Protein AF-I1BHI8-F1 (afdb_monomer_lite)

Foldseek 3Di:
DLVVLVVCLAPQVSNVVVLVVLLVVLQVVLLVVLVCLQPPNDPPGGHLVVCLVPLLSSLLVSLVSLLVSLVVLLVVLCVSNVDQQDWGQHPVRDIDGSVVSSQVSSLSSSLSNLVVSLVSLVVSLVVLDALLSLLSSLVSLVVSLVVVCVRHPPPRNNNVSSVVSSVSSVVSNVVNVVVLVVVVVPPPDDQDPVNDDDVSNVVVVVSVVSSVPDD

Sequence (215 aa):
MTKALRALMRRPVLFQTILDDLASARHDAVAHAFLNALTRGGGTSRPIELQAPDPLRYVGDMLAWIHQACAGEKEMLETLFRKNDDKYQDISGVTIQVSDTVADLLDYAMEGTCRPLKSRMEQVLVLQPGALTSYKIANLIQFYTVTLSKLMRKDAALERVLYELTELAYKYFFDTLNAQAEELKEFTEMPDHKLAITPKIRDMSAQLVSLVNIP

Radius of gyration: 23.63 Å; chains: 1; bounding box: 52×27×76 Å

Organism: Rhizopus delemar (strain RA 99-880 / ATCC MYA-4621 / FGSC 9543 / NRRL 43880) (NCBI:txid246409)

pLDDT: mean 87.85, std 9.22, range [51.81, 97.31]

Structure (mmCIF, N/CA/C/O backbone):
data_AF-I1BHI8-F1
#
_entry.id   AF-I1BHI8-F1
#
loop_
_atom_site.group_PDB
_atom_site.id
_atom_site.type_symbol
_atom_site.label_atom_id
_atom_site.label_alt_id
_atom_site.label_comp_id
_atom_site.label_asym_id
_atom_site.label_entity_id
_atom_site.label_seq_id
_atom_site.pdbx_PDB_ins_code
_atom_site.Cartn_x
_atom_site.Cartn_y
_atom_site.Cartn_z
_atom_site.occupancy
_atom_site.B_iso_or_equiv
_atom_site.auth_seq_id
_atom_site.auth_comp_id
_atom_site.auth_asym_id
_atom_site.auth_atom_id
_atom_site.pdbx_PDB_model_num
ATOM 1 N N . MET A 1 1 ? 20.156 6.489 -21.336 1.00 64.25 1 MET A N 1
ATOM 2 C CA . MET A 1 1 ? 19.307 5.277 -21.297 1.00 64.25 1 MET A CA 1
ATOM 3 C C . MET A 1 1 ? 18.167 5.283 -22.315 1.00 64.25 1 MET A C 1
ATOM 5 O O . MET A 1 1 ? 18.135 4.381 -23.135 1.00 64.25 1 MET A O 1
ATOM 9 N N . THR A 1 2 ? 17.299 6.299 -22.369 1.00 74.50 2 THR A N 1
ATOM 10 C CA . THR A 1 2 ? 16.116 6.343 -23.272 1.00 74.50 2 THR A CA 1
ATOM 11 C C . THR A 1 2 ? 16.384 6.029 -24.759 1.00 74.50 2 THR A C 1
ATOM 13 O O . THR A 1 2 ? 15.599 5.338 -25.401 1.00 74.50 2 THR A O 1
ATOM 16 N N . LYS A 1 3 ? 17.507 6.494 -25.333 1.00 76.44 3 LYS A N 1
ATOM 17 C CA . LYS A 1 3 ? 17.901 6.171 -26.724 1.00 76.44 3 LYS A CA 1
ATOM 18 C C . LYS A 1 3 ? 18.267 4.692 -26.923 1.00 76.44 3 LYS A C 1
ATOM 20 O O . LYS A 1 3 ? 17.991 4.145 -27.984 1.00 76.44 3 LYS A O 1
ATOM 25 N N . ALA A 1 4 ? 18.882 4.069 -25.917 1.00 78.88 4 ALA A N 1
ATOM 26 C CA . ALA A 1 4 ? 19.269 2.661 -25.958 1.00 78.88 4 ALA A CA 1
ATOM 27 C C . ALA A 1 4 ? 18.035 1.756 -25.855 1.00 78.88 4 ALA A C 1
ATOM 29 O O . ALA A 1 4 ? 17.888 0.847 -26.664 1.00 78.88 4 ALA A O 1
ATOM 30 N N . LEU A 1 5 ? 17.101 2.079 -24.952 1.00 78.50 5 LEU A N 1
ATOM 31 C CA . LEU A 1 5 ? 15.837 1.353 -24.788 1.00 78.50 5 LEU A CA 1
ATOM 32 C C . LEU A 1 5 ? 15.035 1.303 -26.100 1.00 78.50 5 LEU A C 1
ATOM 34 O O . LEU A 1 5 ? 14.604 0.244 -26.540 1.00 78.50 5 LEU A O 1
ATOM 38 N N . ARG A 1 6 ? 14.949 2.435 -26.807 1.00 76.88 6 ARG A N 1
ATOM 39 C CA . ARG A 1 6 ? 14.293 2.509 -28.122 1.00 76.88 6 ARG A CA 1
ATOM 40 C C . ARG A 1 6 ? 14.977 1.684 -29.211 1.00 76.88 6 ARG A C 1
ATOM 42 O O . ARG A 1 6 ? 14.309 1.169 -30.102 1.00 76.88 6 ARG A O 1
ATOM 49 N N . ALA A 1 7 ? 16.304 1.582 -29.178 1.00 79.69 7 ALA A N 1
ATOM 50 C CA . ALA A 1 7 ? 17.029 0.721 -30.108 1.00 79.69 7 ALA A CA 1
ATOM 51 C C . ALA A 1 7 ? 16.765 -0.764 -29.808 1.00 79.69 7 ALA A C 1
ATOM 53 O O . ALA A 1 7 ? 16.669 -1.567 -30.736 1.00 79.69 7 ALA A O 1
ATOM 54 N N . LEU A 1 8 ? 16.599 -1.106 -28.527 1.00 82.31 8 LEU A N 1
ATOM 55 C CA . LEU A 1 8 ? 16.301 -2.457 -28.059 1.00 82.31 8 LEU A CA 1
ATOM 56 C C . LEU A 1 8 ? 14.872 -2.891 -28.385 1.00 82.31 8 LEU A C 1
ATOM 58 O O . LEU A 1 8 ? 14.702 -4.039 -28.763 1.00 82.31 8 LEU A O 1
ATOM 62 N N . MET A 1 9 ? 13.883 -1.987 -28.394 1.00 81.12 9 MET A N 1
ATOM 63 C CA . MET A 1 9 ? 12.501 -2.292 -28.827 1.00 81.12 9 MET A CA 1
ATOM 64 C C . MET A 1 9 ? 12.411 -2.902 -30.240 1.00 81.12 9 MET A C 1
ATOM 66 O O . MET A 1 9 ? 11.420 -3.536 -30.581 1.00 81.12 9 MET A O 1
ATOM 70 N N . ARG A 1 10 ? 13.443 -2.733 -31.080 1.00 80.88 10 ARG A N 1
ATOM 71 C CA . ARG A 1 10 ? 13.539 -3.351 -32.418 1.00 80.88 10 ARG A CA 1
ATOM 72 C C . ARG A 1 10 ? 14.089 -4.783 -32.397 1.00 80.88 10 ARG A C 1
ATOM 74 O O . ARG A 1 10 ? 14.243 -5.393 -33.451 1.00 80.88 10 ARG A O 1
ATOM 81 N N . ARG A 1 11 ? 14.457 -5.293 -31.222 1.00 86.69 11 ARG A N 1
ATOM 82 C CA . ARG A 1 11 ? 15.041 -6.617 -30.978 1.00 86.69 11 ARG A CA 1
ATOM 83 C C . ARG A 1 11 ? 14.276 -7.287 -29.826 1.00 86.69 11 ARG A C 1
ATOM 85 O O . ARG A 1 11 ? 14.746 -7.227 -28.690 1.00 86.69 11 ARG A O 1
ATOM 92 N N . PRO A 1 12 ? 13.131 -7.935 -30.112 1.00 85.19 12 PRO A N 1
ATOM 93 C CA . PRO A 1 12 ? 12.178 -8.389 -29.096 1.00 85.19 12 PRO A CA 1
ATOM 94 C C . PRO A 1 12 ? 12.790 -9.239 -27.978 1.00 85.19 12 PRO A C 1
ATOM 96 O O . PRO A 1 12 ? 12.518 -8.998 -26.809 1.00 85.19 12 PRO A O 1
ATOM 99 N N . VAL A 1 13 ? 13.689 -10.169 -28.322 1.00 88.00 13 VAL A N 1
ATOM 100 C CA . VAL A 1 13 ? 14.349 -11.057 -27.346 1.00 88.00 13 VAL A CA 1
ATOM 101 C C . VAL A 1 13 ? 15.176 -10.269 -26.327 1.00 88.00 13 VAL A C 1
ATOM 103 O O . VAL A 1 13 ? 14.999 -10.435 -25.128 1.00 88.00 13 VAL A O 1
ATOM 106 N N . LEU A 1 14 ? 16.057 -9.379 -26.797 1.00 87.75 14 LEU A N 1
ATOM 107 C CA . LEU A 1 14 ? 16.911 -8.578 -25.911 1.00 87.75 14 LEU A CA 1
ATOM 108 C C . LEU A 1 14 ? 16.096 -7.582 -25.091 1.00 87.75 14 LEU A C 1
ATOM 110 O O . LEU A 1 14 ? 16.455 -7.271 -23.960 1.00 87.75 14 LEU A O 1
ATOM 114 N N . PHE A 1 15 ? 15.026 -7.054 -25.682 1.00 87.88 15 PHE A N 1
ATOM 115 C CA . PHE A 1 15 ? 14.148 -6.128 -24.993 1.00 87.88 15 PHE A CA 1
ATOM 116 C C . PHE A 1 15 ? 13.420 -6.807 -23.838 1.00 87.88 15 PHE A C 1
ATOM 118 O O . PHE A 1 15 ? 13.448 -6.268 -22.738 1.00 87.88 15 PHE A O 1
ATOM 125 N N . GLN A 1 16 ? 12.865 -8.003 -24.058 1.00 88.00 16 GLN A N 1
ATOM 126 C CA . GLN A 1 16 ? 12.176 -8.754 -23.011 1.00 88.00 16 GLN A CA 1
ATOM 127 C C . GLN A 1 16 ? 13.105 -9.079 -21.838 1.00 88.00 16 GLN A C 1
ATOM 129 O O . GLN A 1 16 ? 12.759 -8.780 -20.705 1.00 88.00 16 GLN A O 1
ATOM 134 N N . THR A 1 17 ? 14.321 -9.571 -22.099 1.00 91.19 17 THR A N 1
ATOM 135 C CA . THR A 1 17 ? 15.293 -9.849 -21.026 1.00 91.19 17 THR A CA 1
ATOM 136 C C . THR A 1 17 ? 15.593 -8.609 -20.182 1.00 91.19 17 THR A C 1
ATOM 138 O O . THR A 1 17 ? 15.635 -8.682 -18.962 1.00 91.19 17 THR A O 1
ATOM 141 N N . ILE A 1 18 ? 15.756 -7.445 -20.818 1.00 91.06 18 ILE A N 1
ATOM 142 C CA . ILE A 1 18 ? 16.016 -6.191 -20.098 1.00 91.06 18 ILE A CA 1
ATOM 143 C C . ILE A 1 18 ? 14.787 -5.729 -19.309 1.00 91.06 18 ILE A C 1
ATOM 145 O O . ILE A 1 18 ? 14.950 -5.132 -18.247 1.00 91.06 18 ILE A O 1
ATOM 149 N N . LEU A 1 19 ? 13.575 -5.971 -19.816 1.00 91.69 19 LEU A N 1
ATOM 150 C CA . LEU A 1 19 ? 12.347 -5.694 -19.075 1.00 91.69 19 LEU A CA 1
ATOM 151 C C . LEU A 1 19 ? 12.246 -6.578 -17.834 1.00 91.69 19 LEU A C 1
ATOM 153 O O . LEU A 1 19 ? 11.952 -6.047 -16.770 1.00 91.69 19 LEU A O 1
ATOM 157 N N . ASP A 1 20 ? 12.543 -7.871 -17.952 1.00 93.12 20 ASP A N 1
ATOM 158 C CA . ASP A 1 20 ? 12.504 -8.815 -16.831 1.00 93.12 20 ASP A CA 1
ATOM 159 C C . ASP A 1 20 ? 13.554 -8.447 -15.763 1.00 93.12 20 ASP A C 1
ATOM 161 O O . ASP A 1 20 ? 13.239 -8.361 -14.574 1.00 93.12 20 ASP A O 1
ATOM 165 N N . ASP A 1 21 ? 14.784 -8.127 -16.185 1.00 94.12 21 ASP A N 1
ATOM 166 C CA . ASP A 1 21 ? 15.856 -7.669 -15.291 1.00 94.12 21 ASP A CA 1
ATOM 167 C C . ASP A 1 21 ? 15.486 -6.354 -14.589 1.00 94.12 21 ASP A C 1
ATOM 169 O O . ASP A 1 21 ? 15.709 -6.186 -13.386 1.00 94.12 21 ASP A O 1
ATOM 173 N N . LEU A 1 22 ? 14.901 -5.407 -15.332 1.00 93.75 22 LEU A N 1
ATOM 174 C CA . LEU A 1 22 ? 14.416 -4.148 -14.776 1.00 93.75 22 LEU A CA 1
ATOM 175 C C . LEU A 1 22 ? 13.294 -4.401 -13.766 1.00 93.75 22 LEU A C 1
ATOM 177 O O . LEU A 1 22 ? 13.339 -3.839 -12.674 1.00 93.75 22 LEU A O 1
ATOM 181 N N . ALA A 1 23 ? 12.321 -5.246 -14.109 1.00 94.50 23 ALA A N 1
ATOM 182 C CA . ALA A 1 23 ? 11.198 -5.601 -13.252 1.00 94.50 23 ALA A CA 1
ATOM 183 C C . ALA A 1 23 ? 11.695 -6.171 -11.918 1.00 94.50 23 ALA A C 1
ATOM 185 O O . ALA A 1 23 ? 11.324 -5.666 -10.859 1.00 94.50 23 ALA A O 1
ATOM 186 N N . SER A 1 24 ? 12.601 -7.154 -11.968 1.00 96.75 24 SER A N 1
ATOM 187 C CA . SER A 1 24 ? 13.194 -7.763 -10.773 1.00 96.75 24 SER A CA 1
ATOM 188 C C . SER A 1 24 ? 13.966 -6.742 -9.939 1.00 96.75 24 SER A C 1
ATOM 190 O O . SER A 1 24 ? 13.753 -6.638 -8.733 1.00 96.75 24 SER A O 1
ATOM 192 N N . ALA A 1 25 ? 14.819 -5.931 -10.572 1.00 96.88 25 ALA A N 1
ATOM 193 C CA . ALA A 1 25 ? 15.613 -4.935 -9.860 1.00 96.88 25 ALA A CA 1
ATOM 194 C C . ALA A 1 25 ? 14.742 -3.865 -9.180 1.00 96.88 25 ALA A C 1
ATOM 196 O O . ALA A 1 25 ? 15.074 -3.400 -8.087 1.00 96.88 25 ALA A O 1
ATOM 197 N N . ARG A 1 26 ? 13.638 -3.451 -9.816 1.00 96.44 26 ARG A N 1
ATOM 198 C CA . ARG A 1 26 ? 12.702 -2.477 -9.239 1.00 96.44 26 ARG A CA 1
ATOM 199 C C . ARG A 1 26 ? 11.870 -3.076 -8.116 1.00 96.44 26 ARG A C 1
ATOM 201 O O . ARG A 1 26 ? 11.784 -2.444 -7.067 1.00 96.44 26 ARG A O 1
ATOM 208 N N . HIS A 1 27 ? 11.350 -4.288 -8.294 1.00 97.25 27 HIS A N 1
ATOM 209 C CA . HIS A 1 27 ? 10.659 -5.033 -7.243 1.00 97.25 27 HIS A CA 1
ATOM 210 C C . HIS A 1 27 ? 11.496 -5.107 -5.961 1.00 97.25 27 HIS A C 1
ATOM 212 O O . HIS A 1 27 ? 11.057 -4.652 -4.902 1.00 97.25 27 HIS A O 1
ATOM 218 N N . ASP A 1 28 ? 12.740 -5.581 -6.071 1.00 97.12 28 ASP A N 1
ATOM 219 C CA . ASP A 1 28 ? 13.640 -5.709 -4.925 1.00 97.12 28 ASP A CA 1
ATOM 220 C C . ASP A 1 28 ? 13.961 -4.344 -4.306 1.00 97.12 28 ASP A C 1
ATOM 222 O O . ASP A 1 28 ? 13.922 -4.174 -3.084 1.00 97.12 28 ASP A O 1
ATOM 226 N N . ALA A 1 29 ? 14.246 -3.336 -5.137 1.00 97.00 29 ALA A N 1
ATOM 227 C CA . ALA A 1 29 ? 14.577 -1.997 -4.661 1.00 97.00 29 ALA A CA 1
ATOM 228 C C . ALA A 1 29 ? 13.422 -1.353 -3.879 1.00 97.00 29 ALA A C 1
ATOM 230 O O . ALA A 1 29 ? 13.654 -0.799 -2.801 1.00 97.00 29 ALA A O 1
ATOM 231 N N . VAL A 1 30 ? 12.191 -1.430 -4.392 1.00 97.06 30 VAL A N 1
ATOM 232 C CA . VAL A 1 30 ? 11.001 -0.854 -3.748 1.00 97.06 30 VAL A CA 1
ATOM 233 C C . VAL A 1 30 ? 10.656 -1.625 -2.471 1.00 97.06 30 VAL A C 1
ATOM 235 O O . VAL A 1 30 ? 10.429 -1.005 -1.428 1.00 97.06 30 VAL A O 1
ATOM 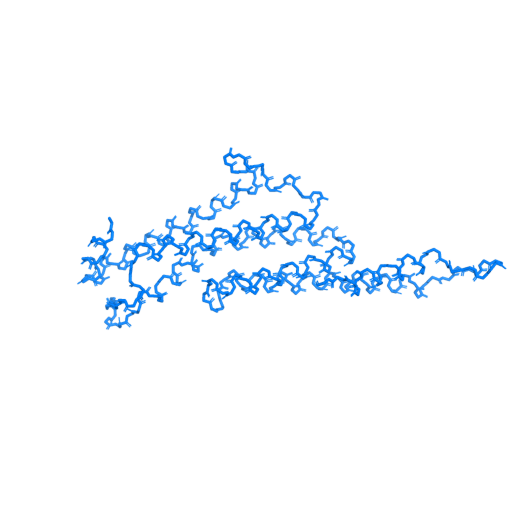238 N N . ALA A 1 31 ? 10.703 -2.961 -2.501 1.00 96.69 31 ALA A N 1
ATOM 239 C CA . ALA A 1 31 ? 10.463 -3.796 -1.325 1.00 96.69 31 ALA A CA 1
ATOM 240 C C . ALA A 1 31 ? 11.471 -3.505 -0.200 1.00 96.69 31 ALA A C 1
ATOM 242 O O . ALA A 1 31 ? 11.089 -3.279 0.953 1.00 96.69 31 ALA A O 1
ATOM 243 N N . HIS A 1 32 ? 12.764 -3.437 -0.527 1.00 96.12 32 HIS A N 1
ATOM 244 C CA . HIS A 1 32 ? 13.803 -3.092 0.441 1.00 96.12 32 HIS A CA 1
ATOM 245 C C . HIS A 1 32 ? 13.670 -1.660 0.957 1.00 96.12 32 HIS A C 1
ATOM 247 O O . HIS A 1 32 ? 13.866 -1.424 2.152 1.00 96.12 32 HIS A O 1
ATOM 253 N N . ALA A 1 33 ? 13.325 -0.702 0.095 1.00 96.00 33 ALA A N 1
ATOM 254 C CA . ALA A 1 33 ? 13.081 0.673 0.513 1.00 96.00 33 ALA A CA 1
ATOM 255 C C . ALA A 1 33 ? 11.927 0.754 1.521 1.00 96.00 33 ALA A C 1
ATOM 257 O O . ALA A 1 33 ? 12.057 1.451 2.529 1.00 96.00 33 ALA A O 1
ATOM 258 N N . PHE A 1 34 ? 10.853 -0.013 1.310 1.00 96.94 34 PHE A N 1
ATOM 259 C CA . PHE A 1 34 ? 9.727 -0.053 2.238 1.00 96.94 34 PHE A CA 1
ATOM 260 C C . PHE A 1 34 ? 10.115 -0.656 3.590 1.00 96.94 34 PHE A C 1
ATOM 262 O O . P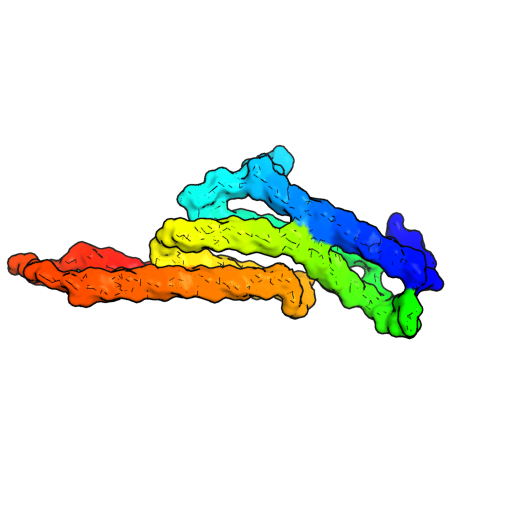HE A 1 34 ? 9.856 -0.063 4.635 1.00 96.94 34 PHE A O 1
ATOM 269 N N . LEU A 1 35 ? 10.814 -1.795 3.592 1.00 95.38 35 LEU A N 1
ATOM 270 C CA . LEU A 1 35 ? 11.299 -2.422 4.829 1.00 95.38 35 LEU A CA 1
ATOM 271 C C . LEU A 1 35 ? 12.251 -1.508 5.610 1.00 95.38 35 LEU A C 1
ATOM 273 O O . LEU A 1 35 ? 12.180 -1.435 6.840 1.00 95.38 35 LEU A O 1
ATOM 277 N N . ASN A 1 36 ? 13.124 -0.786 4.908 1.00 94.81 36 ASN A N 1
ATOM 278 C CA . ASN A 1 36 ? 13.990 0.210 5.528 1.00 94.81 36 ASN A CA 1
ATOM 279 C C . ASN A 1 36 ? 13.173 1.365 6.113 1.00 94.81 36 ASN A C 1
ATOM 281 O O . ASN A 1 36 ? 13.433 1.755 7.246 1.00 94.81 36 ASN A O 1
ATOM 285 N N . ALA A 1 37 ? 12.157 1.870 5.410 1.00 95.06 37 ALA A N 1
ATOM 286 C CA . ALA A 1 37 ? 11.282 2.916 5.935 1.00 95.06 37 ALA A CA 1
ATOM 287 C C . ALA A 1 37 ? 10.540 2.470 7.208 1.00 95.06 37 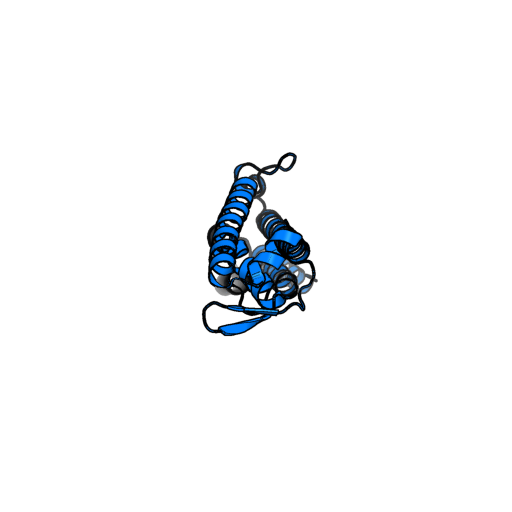ALA A C 1
ATOM 289 O O . ALA A 1 37 ? 10.463 3.234 8.172 1.00 95.06 37 ALA A O 1
ATOM 290 N N . LEU A 1 38 ? 10.073 1.218 7.251 1.00 93.31 38 LEU A N 1
ATOM 291 C CA . LEU A 1 38 ? 9.431 0.638 8.431 1.00 93.31 38 LEU A CA 1
ATOM 292 C C . LEU A 1 38 ? 10.386 0.570 9.631 1.00 93.31 38 LEU A C 1
ATOM 294 O O . LEU A 1 38 ? 10.053 1.070 10.703 1.00 93.31 38 LEU A O 1
ATOM 298 N N . THR A 1 39 ? 11.573 -0.008 9.441 1.00 92.06 39 THR A N 1
ATOM 299 C CA . THR A 1 39 ? 12.449 -0.444 10.549 1.00 92.06 39 THR A CA 1
ATOM 300 C C . THR A 1 39 ? 13.572 0.532 10.900 1.00 92.06 39 THR A C 1
ATOM 302 O O . THR A 1 39 ? 13.994 0.615 12.051 1.00 92.06 39 THR A O 1
ATOM 305 N N . ARG A 1 40 ? 14.082 1.280 9.919 1.00 88.19 40 ARG A N 1
ATOM 306 C CA . ARG A 1 40 ? 15.250 2.171 10.055 1.00 88.19 40 ARG A CA 1
ATOM 307 C C . ARG A 1 40 ? 14.916 3.635 9.793 1.00 88.19 40 ARG A C 1
ATOM 309 O O . ARG A 1 40 ? 15.597 4.511 10.319 1.00 88.19 40 ARG A O 1
ATOM 316 N N . GLY A 1 41 ? 13.859 3.892 9.031 1.00 82.31 41 GLY A N 1
ATOM 317 C CA . GLY A 1 41 ? 13.530 5.215 8.524 1.00 82.31 41 GLY A CA 1
ATOM 318 C C . GLY A 1 41 ? 14.286 5.568 7.239 1.00 82.31 41 GLY A C 1
ATOM 319 O O . GLY A 1 41 ? 15.067 4.778 6.704 1.00 82.31 41 GLY A O 1
ATOM 320 N N . GLY A 1 42 ? 14.013 6.765 6.722 1.00 68.69 42 GLY A N 1
ATOM 321 C CA . GLY A 1 42 ? 14.713 7.372 5.583 1.00 68.69 42 GLY A CA 1
ATOM 322 C C . GLY A 1 42 ? 15.700 8.439 6.059 1.00 68.69 42 GLY A C 1
ATOM 323 O O . GLY A 1 42 ? 15.663 8.813 7.222 1.00 68.69 42 GLY A O 1
ATOM 324 N N . GLY A 1 43 ? 16.556 8.967 5.176 1.00 69.75 43 GLY A N 1
ATOM 325 C CA . GLY A 1 43 ? 17.693 9.842 5.532 1.00 69.75 43 GLY A CA 1
ATOM 326 C C . GLY A 1 43 ? 17.478 10.829 6.696 1.00 69.75 43 GLY A C 1
ATOM 327 O O . GLY A 1 43 ? 18.341 10.927 7.563 1.00 69.75 43 GLY A O 1
ATOM 328 N N . THR A 1 44 ? 16.330 11.516 6.757 1.00 67.44 44 THR A N 1
ATOM 329 C CA . THR A 1 44 ? 15.935 12.399 7.877 1.00 67.44 44 THR A CA 1
ATOM 330 C C . THR A 1 44 ? 14.657 11.962 8.609 1.00 67.44 44 THR A C 1
ATOM 332 O O . THR A 1 44 ? 14.265 12.578 9.602 1.00 67.44 44 THR A O 1
ATOM 335 N N . SER A 1 45 ? 13.988 10.911 8.137 1.00 78.81 45 SER A N 1
ATOM 336 C CA . SER A 1 45 ? 12.695 10.436 8.633 1.00 78.81 45 SER A CA 1
ATOM 337 C C . SER A 1 45 ? 12.909 9.269 9.589 1.00 78.81 45 SER A C 1
ATOM 339 O O . SER A 1 45 ? 13.586 8.306 9.246 1.00 78.81 45 SER A O 1
ATOM 341 N N . ARG A 1 46 ? 12.316 9.325 10.782 1.00 87.31 46 ARG A N 1
ATOM 342 C CA . ARG A 1 46 ? 12.406 8.229 11.759 1.00 87.31 46 ARG A CA 1
ATOM 343 C C . ARG A 1 46 ? 11.701 6.960 11.240 1.00 87.31 46 ARG A C 1
ATOM 345 O O . ARG A 1 46 ? 10.809 7.093 10.401 1.00 87.31 46 ARG A O 1
ATOM 352 N N . PRO A 1 47 ? 12.066 5.762 11.738 1.00 92.25 47 PRO A N 1
ATOM 353 C CA . PRO A 1 47 ? 11.358 4.528 11.410 1.00 92.25 47 PRO A CA 1
ATOM 354 C C . PRO A 1 47 ? 9.856 4.649 11.651 1.00 92.25 47 PRO A C 1
ATOM 356 O O . PRO A 1 47 ? 9.448 5.148 12.700 1.00 92.25 47 PRO A O 1
ATOM 359 N N . ILE A 1 48 ? 9.049 4.157 10.712 1.00 92.69 48 ILE A N 1
ATOM 360 C CA . ILE A 1 48 ? 7.585 4.190 10.833 1.00 92.69 48 ILE A CA 1
ATOM 361 C C . ILE A 1 48 ? 7.122 3.323 12.017 1.00 92.69 48 ILE A C 1
ATOM 363 O O . ILE A 1 48 ? 6.148 3.662 12.681 1.00 92.69 48 ILE A O 1
ATOM 367 N N . GLU A 1 49 ? 7.844 2.247 12.354 1.00 91.19 49 GLU A N 1
ATOM 368 C CA . GLU A 1 49 ? 7.526 1.377 13.500 1.00 91.19 49 GLU A CA 1
ATOM 369 C C . GLU A 1 49 ? 7.523 2.102 14.856 1.00 91.19 49 GLU A C 1
ATOM 371 O O . GLU A 1 49 ? 6.845 1.652 15.779 1.00 91.19 49 GLU A O 1
ATOM 376 N N . LEU A 1 50 ? 8.192 3.254 14.993 1.00 89.50 50 LEU A N 1
ATOM 377 C CA . LEU A 1 50 ? 8.131 4.040 16.233 1.00 89.50 50 LEU A CA 1
ATOM 378 C C . LEU A 1 50 ? 6.736 4.637 16.492 1.00 89.50 50 LEU A C 1
ATOM 380 O O . LEU A 1 50 ? 6.447 5.045 17.617 1.00 89.50 50 LEU A O 1
ATOM 384 N N . GLN A 1 51 ? 5.866 4.660 15.480 1.00 90.12 51 GLN A N 1
ATOM 385 C CA . GLN A 1 51 ? 4.505 5.174 15.564 1.00 90.12 51 GLN A CA 1
ATOM 386 C C . GLN A 1 51 ? 3.504 4.089 15.953 1.00 90.12 51 GLN A C 1
ATOM 388 O O . GLN A 1 51 ? 2.350 4.423 16.192 1.00 90.12 51 GLN A O 1
ATOM 393 N N . ALA A 1 52 ? 3.925 2.825 16.087 1.00 87.00 52 ALA A N 1
ATOM 394 C CA . ALA A 1 52 ? 3.051 1.704 16.437 1.00 87.00 52 ALA A CA 1
ATOM 395 C C . ALA A 1 52 ? 2.132 1.928 17.665 1.00 87.00 52 ALA A C 1
ATOM 397 O O . ALA A 1 52 ? 1.013 1.414 17.637 1.00 87.00 52 ALA A O 1
ATOM 398 N N . PRO A 1 53 ? 2.514 2.699 18.712 1.00 90.19 53 PRO A N 1
ATOM 399 C CA . PRO A 1 53 ? 1.602 3.025 19.815 1.00 90.19 53 PRO A CA 1
ATOM 400 C C . PRO A 1 53 ? 0.368 3.855 19.418 1.00 90.19 53 PRO A C 1
ATOM 402 O O . PRO A 1 53 ? -0.601 3.885 20.171 1.00 90.19 53 PRO A O 1
ATOM 405 N N . ASP A 1 54 ? 0.398 4.534 18.267 1.00 92.56 54 ASP A N 1
ATOM 406 C CA . ASP A 1 54 ? -0.730 5.253 17.668 1.00 92.56 54 ASP A CA 1
ATOM 407 C C . ASP A 1 54 ? -1.162 4.537 16.369 1.00 92.56 54 ASP A C 1
ATOM 409 O O . ASP A 1 54 ? -0.598 4.791 15.299 1.00 92.56 54 ASP A O 1
ATOM 413 N N . PRO A 1 55 ? -2.170 3.642 16.437 1.00 93.06 55 PRO A N 1
ATOM 414 C CA . PRO A 1 55 ? -2.612 2.822 15.309 1.00 93.06 55 PRO A CA 1
ATOM 415 C C . PRO A 1 55 ? -2.965 3.616 14.051 1.00 93.06 55 PRO A C 1
ATOM 417 O O . PRO A 1 55 ? -2.614 3.214 12.942 1.00 93.06 55 PRO A O 1
ATOM 420 N N . LEU A 1 56 ? -3.657 4.748 14.214 1.00 93.44 56 LEU A N 1
ATOM 421 C CA . LEU A 1 56 ? -4.143 5.531 13.082 1.00 93.44 56 LEU A CA 1
ATOM 422 C C . LEU A 1 56 ? -2.981 6.220 12.370 1.00 93.44 56 LEU A C 1
ATOM 424 O O . LEU A 1 56 ? -2.904 6.193 11.142 1.00 93.44 56 LEU A O 1
ATOM 428 N N . ARG A 1 57 ? -2.055 6.799 13.141 1.00 93.75 57 ARG A N 1
ATOM 429 C CA . ARG A 1 57 ? -0.853 7.420 12.587 1.00 93.75 57 ARG A CA 1
ATOM 430 C C . ARG A 1 57 ? 0.074 6.395 11.951 1.00 93.75 57 ARG A C 1
ATOM 432 O O . ARG A 1 57 ? 0.594 6.652 10.873 1.00 93.75 57 ARG A O 1
ATOM 439 N N . TYR A 1 58 ? 0.254 5.238 12.580 1.00 95.12 58 TYR A N 1
ATOM 440 C CA . TYR A 1 58 ? 1.103 4.179 12.048 1.00 95.12 58 TYR A CA 1
ATOM 441 C C . TYR A 1 58 ? 0.596 3.665 10.694 1.00 95.12 58 TYR A C 1
ATOM 443 O O . TYR A 1 58 ? 1.363 3.597 9.733 1.00 95.12 58 TYR A O 1
ATOM 451 N N . VAL A 1 59 ? -0.708 3.380 10.584 1.00 96.31 59 VAL A N 1
ATOM 452 C CA . VAL A 1 59 ? -1.332 2.987 9.310 1.00 96.31 59 VAL A CA 1
ATOM 453 C C . VAL A 1 59 ? -1.255 4.119 8.284 1.00 96.31 59 VAL A C 1
ATOM 455 O O . VAL A 1 59 ? -0.912 3.871 7.129 1.00 96.31 59 VAL A O 1
ATOM 458 N N . GLY A 1 60 ? -1.512 5.361 8.698 1.00 95.81 60 GLY A N 1
ATOM 459 C CA . GLY A 1 60 ? -1.409 6.530 7.825 1.00 95.81 60 GLY A CA 1
ATOM 460 C C . GLY A 1 60 ? -0.012 6.734 7.246 1.00 95.81 60 GLY A C 1
ATOM 461 O O . GLY A 1 60 ? 0.117 6.915 6.038 1.00 95.81 60 GLY A O 1
ATOM 462 N N . ASP A 1 61 ? 1.032 6.637 8.070 1.00 95.94 61 ASP A N 1
ATOM 463 C CA . ASP A 1 61 ? 2.426 6.776 7.636 1.00 95.94 61 ASP A CA 1
ATOM 464 C C . ASP A 1 61 ? 2.818 5.652 6.651 1.00 95.94 61 ASP A C 1
ATOM 466 O O . ASP A 1 61 ? 3.480 5.921 5.645 1.00 95.94 61 ASP A O 1
ATOM 470 N N . MET A 1 62 ? 2.364 4.409 6.879 1.00 97.00 62 MET A N 1
ATOM 471 C CA . MET A 1 62 ? 2.582 3.295 5.942 1.00 97.00 62 MET A CA 1
ATOM 472 C C . MET A 1 62 ? 1.911 3.546 4.585 1.00 97.00 62 MET A C 1
ATOM 474 O O . MET A 1 62 ? 2.556 3.422 3.544 1.00 97.00 62 MET A O 1
ATOM 478 N N . LEU A 1 63 ? 0.633 3.934 4.583 1.00 97.31 63 LEU A N 1
ATOM 479 C CA . LEU A 1 63 ? -0.124 4.189 3.354 1.00 97.31 63 LEU A CA 1
ATOM 480 C C . LEU A 1 63 ? 0.401 5.414 2.593 1.00 97.31 63 LEU A C 1
ATOM 482 O O . LEU A 1 63 ? 0.497 5.389 1.365 1.00 97.31 63 LEU A O 1
ATOM 486 N N . ALA A 1 64 ? 0.799 6.469 3.309 1.00 95.88 64 ALA A N 1
ATOM 487 C CA . ALA A 1 64 ? 1.420 7.649 2.719 1.00 95.88 64 ALA A CA 1
ATOM 488 C C . ALA A 1 64 ? 2.737 7.300 2.020 1.00 95.88 64 ALA A C 1
ATOM 490 O O . ALA A 1 64 ? 2.962 7.746 0.893 1.00 95.88 64 ALA A O 1
ATOM 491 N N . TRP A 1 65 ? 3.573 6.469 2.652 1.00 96.50 65 TRP A N 1
ATOM 492 C CA . TRP A 1 65 ? 4.811 5.993 2.043 1.00 96.50 65 TRP A CA 1
ATOM 493 C C . TRP A 1 65 ? 4.532 5.194 0.767 1.00 96.50 65 TRP A C 1
ATOM 495 O O . TRP A 1 65 ? 5.123 5.481 -0.271 1.00 96.50 65 TRP A O 1
ATOM 505 N N . ILE A 1 66 ? 3.589 4.246 0.814 1.00 97.31 66 ILE A N 1
ATOM 506 C CA . ILE A 1 66 ? 3.212 3.417 -0.342 1.00 97.31 66 ILE A CA 1
ATOM 507 C C . ILE A 1 66 ? 2.706 4.279 -1.501 1.00 97.31 66 ILE A C 1
ATOM 509 O O . ILE A 1 66 ? 3.118 4.086 -2.643 1.00 97.31 66 ILE A O 1
ATOM 513 N N . HIS A 1 67 ? 1.860 5.267 -1.214 1.00 96.31 67 HIS A N 1
ATOM 514 C CA . HIS A 1 67 ? 1.368 6.205 -2.217 1.00 96.31 67 HIS A CA 1
ATOM 515 C C . HIS A 1 67 ? 2.496 7.020 -2.862 1.00 96.31 67 HIS A C 1
ATOM 517 O O . HIS A 1 67 ? 2.552 7.132 -4.086 1.00 96.31 67 HIS A O 1
ATOM 523 N N . GLN A 1 68 ? 3.419 7.555 -2.058 1.00 95.62 68 GLN A N 1
ATOM 524 C CA . GLN A 1 68 ? 4.575 8.299 -2.567 1.00 95.62 68 GLN A CA 1
ATOM 525 C C . GLN A 1 68 ? 5.502 7.414 -3.407 1.00 95.62 68 GLN A C 1
ATOM 527 O O . GLN A 1 68 ? 5.928 7.833 -4.483 1.00 95.62 68 GLN A O 1
ATOM 532 N N . ALA A 1 69 ? 5.779 6.190 -2.952 1.00 95.94 69 ALA A N 1
ATOM 533 C CA . ALA A 1 69 ? 6.593 5.227 -3.682 1.00 95.94 69 ALA A CA 1
ATOM 534 C C . ALA A 1 69 ? 5.951 4.852 -5.024 1.00 95.94 69 ALA A C 1
ATOM 536 O O . ALA A 1 69 ? 6.620 4.911 -6.050 1.00 95.94 69 ALA A O 1
ATOM 537 N N . CYS A 1 70 ? 4.645 4.566 -5.040 1.00 96.56 70 CYS A N 1
ATOM 538 C CA . CYS A 1 70 ? 3.908 4.258 -6.265 1.00 96.56 70 CYS A CA 1
ATOM 539 C C . CYS A 1 70 ? 3.945 5.420 -7.269 1.00 96.56 70 CYS A C 1
ATOM 541 O O . CYS A 1 70 ? 4.160 5.198 -8.460 1.00 96.56 70 CYS A O 1
ATOM 543 N N . ALA A 1 71 ? 3.741 6.656 -6.803 1.00 95.88 71 ALA A N 1
ATOM 544 C CA . ALA A 1 71 ? 3.791 7.838 -7.660 1.00 95.88 71 ALA A CA 1
ATOM 545 C C . ALA A 1 71 ? 5.195 8.055 -8.249 1.00 95.88 71 ALA A C 1
ATOM 547 O O . ALA A 1 71 ? 5.327 8.272 -9.453 1.00 95.88 71 ALA A O 1
ATOM 548 N N . GLY A 1 72 ? 6.238 7.938 -7.421 1.00 95.69 72 GLY A N 1
ATOM 549 C CA . GLY A 1 72 ? 7.626 8.081 -7.862 1.00 95.69 72 GLY A CA 1
ATOM 550 C C . GLY A 1 72 ? 8.067 6.975 -8.823 1.00 95.69 72 GLY A C 1
ATOM 551 O O . GLY A 1 72 ? 8.747 7.252 -9.810 1.00 95.69 72 GLY A O 1
ATOM 552 N N . GLU A 1 73 ? 7.647 5.731 -8.582 1.00 95.75 73 GLU A N 1
ATOM 553 C CA . GLU A 1 73 ? 7.950 4.600 -9.463 1.00 95.75 73 GLU A CA 1
ATOM 554 C C . GLU A 1 73 ? 7.291 4.774 -10.832 1.00 95.75 73 GLU A C 1
ATOM 556 O O . GLU A 1 73 ? 7.944 4.618 -11.866 1.00 95.75 73 GLU A O 1
ATOM 561 N N . LYS A 1 74 ? 6.019 5.186 -10.844 1.00 94.25 74 LYS A N 1
ATOM 562 C CA . LYS A 1 74 ? 5.289 5.494 -12.073 1.00 94.25 74 LYS A CA 1
ATOM 563 C C . LYS A 1 74 ? 5.981 6.595 -12.873 1.00 94.25 74 LYS A C 1
ATOM 565 O O . LYS A 1 74 ? 6.260 6.394 -14.051 1.00 94.25 74 LYS A O 1
ATOM 570 N N . GLU A 1 75 ? 6.313 7.719 -12.241 1.00 93.94 75 GLU A N 1
ATOM 571 C CA . GLU A 1 75 ? 6.993 8.839 -12.904 1.00 93.94 75 GLU A CA 1
ATOM 572 C C . GLU A 1 75 ? 8.356 8.419 -13.478 1.00 93.94 75 GLU A C 1
ATOM 574 O O . GLU A 1 75 ? 8.711 8.778 -14.608 1.00 93.94 75 GLU A O 1
ATOM 579 N N . MET A 1 76 ? 9.121 7.620 -12.727 1.00 93.12 76 MET A N 1
ATOM 580 C CA . MET A 1 76 ? 10.407 7.092 -13.177 1.00 93.12 76 MET A CA 1
ATOM 581 C C . MET A 1 76 ? 10.243 6.204 -14.420 1.00 93.12 76 MET A C 1
ATOM 583 O O . MET A 1 76 ? 10.983 6.382 -15.395 1.00 93.12 76 MET A O 1
ATOM 587 N N . LEU A 1 77 ? 9.284 5.271 -14.407 1.00 92.62 77 LEU A N 1
ATOM 588 C CA . LEU A 1 77 ? 8.995 4.392 -15.541 1.00 92.62 77 LEU A CA 1
ATOM 589 C C . LEU A 1 77 ? 8.515 5.206 -16.752 1.00 92.62 77 LEU A C 1
ATOM 591 O O . LEU A 1 77 ? 9.100 5.105 -17.830 1.00 92.62 77 LEU A O 1
ATOM 595 N N . GLU A 1 78 ? 7.543 6.099 -16.582 1.00 90.69 78 GLU A N 1
ATOM 596 C CA . GLU A 1 78 ? 7.053 6.977 -17.655 1.00 90.69 78 GLU A CA 1
ATOM 597 C C . GLU A 1 78 ? 8.186 7.818 -18.268 1.00 90.69 78 GLU A C 1
ATOM 599 O O . GLU A 1 78 ? 8.287 7.960 -19.490 1.00 90.69 78 GLU A O 1
ATOM 604 N N . THR A 1 79 ? 9.118 8.305 -17.445 1.00 90.25 79 THR A N 1
ATOM 605 C CA . THR A 1 79 ? 10.304 9.041 -17.908 1.00 90.25 79 THR A CA 1
ATOM 606 C C . THR A 1 79 ? 11.273 8.154 -18.696 1.00 90.25 79 THR A C 1
ATOM 608 O O . THR A 1 79 ? 11.850 8.592 -19.703 1.00 90.25 79 THR A O 1
ATOM 611 N N . LEU A 1 80 ? 11.465 6.904 -18.265 1.00 88.81 80 LEU A N 1
ATOM 612 C CA . LEU A 1 80 ? 12.336 5.932 -18.927 1.00 88.81 80 LEU A CA 1
ATOM 613 C C . LEU A 1 80 ? 11.816 5.565 -20.325 1.00 88.81 80 LEU A C 1
ATOM 615 O O . LEU A 1 80 ? 12.606 5.473 -21.273 1.00 88.81 80 LEU A O 1
ATOM 619 N N . PHE A 1 81 ? 10.499 5.416 -20.463 1.00 85.88 81 PHE A N 1
ATOM 620 C CA . PHE A 1 81 ? 9.846 5.051 -21.717 1.00 85.88 81 PHE A CA 1
ATOM 621 C C . PHE A 1 81 ? 9.498 6.265 -22.601 1.00 85.88 81 PHE A C 1
ATOM 623 O O . PHE A 1 81 ? 9.503 6.153 -23.828 1.00 85.88 81 PHE A O 1
ATOM 630 N N . ARG A 1 82 ? 9.364 7.469 -22.024 1.00 72.75 82 ARG A N 1
ATOM 631 C CA . ARG A 1 82 ? 9.308 8.804 -22.667 1.00 72.75 82 ARG A CA 1
ATOM 632 C C . ARG A 1 82 ? 8.095 9.081 -23.574 1.00 72.75 82 ARG A C 1
ATOM 634 O O . ARG A 1 82 ? 7.778 10.249 -23.789 1.00 72.75 82 ARG A O 1
ATOM 641 N N . LYS A 1 83 ? 7.476 8.047 -24.147 1.00 66.88 83 LYS A N 1
ATOM 642 C CA . LYS A 1 83 ? 6.254 8.065 -24.963 1.00 66.88 83 LYS A CA 1
ATOM 643 C C . LYS A 1 83 ? 5.461 6.785 -24.691 1.00 66.88 83 LYS A C 1
ATOM 645 O O . LYS A 1 83 ? 5.736 5.753 -25.293 1.00 66.88 83 LYS A O 1
ATOM 650 N N . ASN A 1 84 ? 4.475 6.869 -23.801 1.00 66.62 84 ASN A N 1
ATOM 651 C CA . ASN A 1 84 ? 3.622 5.732 -23.437 1.00 66.62 84 ASN A CA 1
ATOM 652 C C . ASN A 1 84 ? 2.800 5.179 -24.623 1.00 66.62 84 ASN A C 1
ATOM 654 O O . ASN A 1 84 ? 2.348 4.042 -24.558 1.00 66.62 84 ASN A O 1
ATOM 658 N N . ASP A 1 85 ? 2.663 5.945 -25.711 1.00 73.69 85 ASP A N 1
ATOM 659 C CA . ASP A 1 85 ? 1.896 5.558 -26.906 1.00 73.69 85 ASP A CA 1
ATOM 660 C C . ASP A 1 85 ? 2.705 4.770 -27.955 1.00 73.69 85 ASP A C 1
ATOM 662 O O . ASP A 1 85 ? 2.158 4.364 -28.986 1.00 73.69 85 ASP A O 1
ATOM 666 N N . ASP A 1 86 ? 4.015 4.590 -27.751 1.00 83.00 86 ASP A N 1
ATOM 667 C CA . ASP A 1 86 ? 4.830 3.790 -28.666 1.00 83.00 86 ASP A CA 1
ATOM 668 C C . ASP A 1 86 ? 4.442 2.299 -28.547 1.00 83.00 86 ASP A C 1
ATOM 670 O O . ASP A 1 86 ? 4.036 1.812 -27.491 1.00 83.00 86 ASP A O 1
ATOM 674 N N . LYS A 1 87 ? 4.591 1.553 -29.648 1.00 87.12 87 LYS A N 1
ATOM 675 C CA . LYS A 1 87 ? 4.312 0.110 -29.709 1.00 87.12 87 LYS A CA 1
ATOM 676 C C . LYS A 1 87 ? 5.565 -0.674 -30.052 1.00 87.12 87 LYS A C 1
ATOM 678 O O . LYS A 1 87 ? 6.398 -0.204 -30.830 1.00 87.12 87 LYS A O 1
ATOM 683 N N . TYR A 1 88 ? 5.666 -1.889 -29.533 1.00 86.00 88 TYR A N 1
ATOM 684 C CA . TYR A 1 88 ? 6.693 -2.849 -29.931 1.00 86.00 88 TYR A CA 1
ATOM 685 C C . TYR A 1 88 ? 6.082 -4.227 -30.171 1.00 86.00 88 TYR A C 1
ATOM 687 O O . TYR A 1 88 ? 4.976 -4.509 -29.721 1.00 86.00 88 TYR A O 1
ATOM 695 N N . GLN A 1 89 ? 6.793 -5.068 -30.920 1.00 86.31 89 GLN A N 1
ATOM 696 C CA . GLN A 1 89 ? 6.450 -6.481 -31.045 1.00 86.31 89 GLN A CA 1
ATOM 697 C C . GLN A 1 89 ? 7.212 -7.263 -29.984 1.00 86.31 89 GLN A C 1
ATOM 699 O O . GLN A 1 89 ? 8.423 -7.082 -29.837 1.00 86.31 89 GLN A O 1
ATOM 704 N N . ASP A 1 90 ? 6.506 -8.107 -29.248 1.00 85.31 90 ASP A N 1
ATOM 705 C CA . ASP A 1 90 ? 7.119 -9.039 -28.313 1.00 85.31 90 ASP A CA 1
ATOM 706 C C . ASP A 1 90 ? 7.754 -10.235 -29.050 1.00 85.31 90 ASP A C 1
ATOM 708 O O . ASP A 1 90 ? 7.769 -10.326 -30.281 1.00 85.31 90 ASP A O 1
ATOM 712 N N . ILE A 1 91 ? 8.296 -11.177 -28.280 1.00 84.69 91 ILE A N 1
ATOM 713 C CA . ILE A 1 91 ? 8.866 -12.426 -28.802 1.00 84.69 91 ILE A CA 1
ATOM 714 C C . ILE A 1 91 ? 7.844 -13.324 -29.520 1.00 84.69 91 ILE A C 1
ATOM 716 O O . ILE A 1 91 ? 8.253 -14.158 -30.326 1.00 84.69 91 ILE A O 1
ATOM 720 N N . SER A 1 92 ? 6.542 -13.155 -29.265 1.00 86.94 92 SER A N 1
ATOM 721 C CA . SER A 1 92 ? 5.458 -13.896 -29.920 1.00 86.94 92 SER A CA 1
ATOM 722 C C . SER A 1 92 ? 4.913 -13.201 -31.181 1.00 86.94 92 SER A C 1
ATOM 724 O O . SER A 1 92 ? 4.081 -13.765 -31.891 1.00 86.94 92 SER A O 1
ATOM 726 N N . GLY A 1 93 ? 5.417 -12.005 -31.507 1.00 82.75 93 GLY A N 1
ATOM 727 C CA . GLY A 1 93 ? 4.957 -11.182 -32.627 1.00 82.75 93 GLY A CA 1
ATOM 728 C C . GLY A 1 93 ? 3.704 -10.355 -32.315 1.00 82.75 93 GLY A C 1
ATOM 729 O O . GLY A 1 93 ? 3.179 -9.672 -33.200 1.00 82.75 93 GLY A O 1
ATOM 730 N N . VAL A 1 94 ? 3.229 -10.381 -31.069 1.00 88.31 94 VAL A N 1
ATOM 731 C CA . VAL A 1 94 ? 2.106 -9.583 -30.579 1.00 88.31 94 VAL A CA 1
ATOM 732 C C . VAL A 1 94 ? 2.557 -8.140 -30.387 1.00 88.31 94 VAL A C 1
ATOM 734 O O . VAL A 1 94 ? 3.630 -7.852 -29.862 1.00 88.31 94 VAL A O 1
ATOM 737 N N . THR A 1 95 ? 1.724 -7.204 -30.841 1.00 88.19 95 THR A N 1
ATOM 738 C CA . THR A 1 95 ? 1.988 -5.772 -30.677 1.00 88.19 95 THR A CA 1
ATOM 739 C C . THR A 1 95 ? 1.536 -5.318 -29.293 1.00 88.19 95 THR A C 1
ATOM 741 O O . THR A 1 95 ? 0.339 -5.320 -29.011 1.00 88.19 95 THR A O 1
ATOM 744 N N . ILE A 1 96 ? 2.484 -4.889 -28.465 1.00 89.06 96 ILE A N 1
ATOM 745 C CA . ILE A 1 96 ? 2.266 -4.410 -27.099 1.00 89.06 96 ILE A CA 1
ATOM 746 C C . ILE A 1 96 ? 2.412 -2.887 -27.062 1.00 89.06 96 ILE A C 1
ATOM 748 O O . ILE A 1 96 ? 3.289 -2.311 -27.715 1.00 89.06 96 ILE A O 1
ATOM 752 N N . GLN A 1 97 ? 1.530 -2.234 -26.305 1.00 90.50 97 GLN A N 1
ATOM 753 C CA . GLN A 1 97 ? 1.624 -0.810 -26.000 1.00 90.50 97 GLN A CA 1
ATOM 754 C C . GLN A 1 97 ? 2.616 -0.596 -24.863 1.00 90.50 97 GLN A C 1
ATOM 756 O O . GLN A 1 97 ? 2.542 -1.262 -23.833 1.00 90.50 97 GLN A O 1
ATOM 761 N N . VAL A 1 98 ? 3.500 0.386 -25.001 1.00 88.38 98 VAL A N 1
ATOM 762 C CA . VAL A 1 98 ? 4.450 0.729 -23.937 1.00 88.38 98 VAL A CA 1
ATOM 763 C C . VAL A 1 98 ? 3.733 1.139 -22.646 1.00 88.38 98 VAL A C 1
ATOM 765 O O . VAL A 1 98 ? 4.210 0.812 -21.563 1.00 88.38 98 VAL A O 1
ATOM 768 N N . SER A 1 99 ? 2.566 1.787 -22.736 1.00 88.94 99 SER A N 1
ATOM 769 C CA . SER A 1 99 ? 1.724 2.103 -21.576 1.00 88.94 99 SER A CA 1
ATOM 770 C C . SER A 1 99 ? 1.338 0.869 -20.762 1.00 88.94 99 SER A C 1
ATOM 772 O O . SER A 1 99 ? 1.291 0.940 -19.536 1.00 88.94 99 SER A O 1
ATOM 774 N N . ASP A 1 100 ? 1.070 -0.253 -21.434 1.00 90.69 100 ASP A N 1
ATOM 775 C CA . ASP A 1 100 ? 0.701 -1.498 -20.769 1.00 90.69 100 ASP A CA 1
ATOM 776 C C . ASP A 1 100 ? 1.903 -2.107 -20.058 1.00 90.69 100 ASP A C 1
ATOM 778 O O . ASP A 1 100 ? 1.796 -2.455 -18.888 1.00 90.69 100 ASP A O 1
ATOM 782 N N . THR A 1 101 ? 3.069 -2.106 -20.706 1.00 91.44 101 THR A N 1
ATOM 783 C CA . THR A 1 101 ? 4.329 -2.538 -20.090 1.00 91.44 101 THR A CA 1
ATOM 784 C C . THR A 1 101 ? 4.688 -1.699 -18.866 1.00 91.44 101 THR A C 1
ATOM 786 O O . THR A 1 101 ? 5.140 -2.238 -17.864 1.00 91.44 101 THR A O 1
ATOM 789 N N . VAL A 1 102 ? 4.488 -0.378 -18.919 1.00 92.69 102 VAL A N 1
ATOM 790 C CA . VAL A 1 102 ? 4.720 0.508 -17.766 1.00 92.69 102 VAL A CA 1
ATOM 791 C C . VAL A 1 102 ? 3.784 0.152 -16.613 1.00 92.69 102 VAL A C 1
ATOM 793 O O . VAL A 1 102 ? 4.228 0.108 -15.468 1.00 92.69 102 VAL A O 1
ATOM 796 N N . ALA A 1 103 ? 2.511 -0.125 -16.905 1.00 92.69 103 ALA A N 1
ATOM 797 C CA . ALA A 1 103 ? 1.550 -0.543 -15.892 1.00 92.69 103 ALA A CA 1
ATOM 798 C C . ALA A 1 103 ? 1.911 -1.908 -15.278 1.00 92.69 103 ALA A C 1
ATOM 800 O O . ALA A 1 103 ? 1.846 -2.046 -14.059 1.00 92.69 103 ALA A O 1
ATOM 801 N N . ASP A 1 104 ? 2.343 -2.874 -16.096 1.00 93.44 104 ASP A N 1
ATOM 802 C CA . ASP A 1 104 ? 2.780 -4.204 -15.645 1.00 93.44 104 ASP A CA 1
ATOM 803 C C . ASP A 1 104 ? 4.036 -4.125 -14.770 1.00 93.44 104 ASP A C 1
ATOM 805 O O . ASP A 1 104 ? 4.100 -4.726 -13.698 1.00 93.44 104 ASP A O 1
ATOM 809 N N . LEU A 1 105 ? 5.023 -3.328 -15.191 1.00 94.56 105 LEU A N 1
ATOM 810 C CA . LEU A 1 105 ? 6.241 -3.089 -14.418 1.00 94.56 105 LEU A CA 1
ATOM 811 C C . LEU A 1 105 ? 5.939 -2.407 -13.083 1.00 94.56 105 LEU A C 1
ATOM 813 O O . LEU A 1 105 ? 6.550 -2.756 -12.075 1.00 94.56 105 LEU A O 1
ATOM 817 N N . LEU A 1 106 ? 5.011 -1.446 -13.067 1.00 95.50 106 LEU A N 1
ATOM 818 C CA . LEU A 1 106 ? 4.600 -0.766 -11.842 1.00 95.50 106 LEU A CA 1
ATOM 819 C C . LEU A 1 106 ? 3.899 -1.726 -10.874 1.00 95.50 106 LEU A C 1
ATOM 821 O O . LEU A 1 106 ? 4.207 -1.701 -9.684 1.00 95.50 106 LEU A O 1
ATOM 825 N N . ASP A 1 107 ? 2.981 -2.566 -11.363 1.00 95.75 107 ASP A N 1
ATOM 826 C CA . ASP A 1 107 ? 2.299 -3.562 -10.527 1.00 95.75 107 ASP A CA 1
ATOM 827 C C . ASP A 1 107 ? 3.308 -4.533 -9.905 1.00 95.75 107 ASP A C 1
ATOM 829 O O . ASP A 1 107 ? 3.362 -4.673 -8.681 1.00 95.75 107 ASP A O 1
ATOM 833 N N . TYR A 1 108 ? 4.207 -5.086 -10.722 1.00 96.31 108 TYR A N 1
ATOM 834 C CA . TYR A 1 108 ? 5.244 -5.997 -10.243 1.00 96.31 108 TYR A CA 1
ATOM 835 C C . TYR A 1 108 ? 6.224 -5.330 -9.266 1.00 96.31 108 TYR A C 1
ATOM 837 O O . TYR A 1 108 ? 6.596 -5.922 -8.252 1.00 96.31 108 TYR A O 1
ATOM 845 N N . ALA A 1 109 ? 6.621 -4.077 -9.514 1.00 96.06 109 ALA A N 1
ATOM 846 C CA . ALA A 1 109 ? 7.505 -3.344 -8.611 1.00 96.06 109 ALA A CA 1
ATOM 847 C C . ALA A 1 109 ? 6.859 -3.104 -7.235 1.00 96.06 109 ALA A C 1
ATOM 849 O O . ALA A 1 109 ? 7.519 -3.228 -6.201 1.00 96.06 109 ALA A O 1
ATOM 850 N N . MET A 1 110 ? 5.561 -2.788 -7.210 1.00 96.81 110 MET A N 1
ATOM 851 C CA . MET A 1 110 ? 4.819 -2.545 -5.970 1.00 96.81 110 MET A CA 1
ATOM 852 C C . MET A 1 110 ? 4.422 -3.840 -5.247 1.00 96.81 110 MET A C 1
ATOM 854 O O . MET A 1 110 ? 4.253 -3.817 -4.024 1.00 96.81 110 MET A O 1
ATOM 858 N N . GLU A 1 111 ? 4.321 -4.972 -5.950 1.00 96.25 111 GLU A N 1
ATOM 859 C CA . GLU A 1 111 ? 3.951 -6.278 -5.386 1.00 96.25 111 GLU A CA 1
ATOM 860 C C . GLU A 1 111 ? 4.805 -6.652 -4.163 1.00 96.25 111 GLU A C 1
ATOM 862 O O . GLU A 1 111 ? 4.279 -7.106 -3.144 1.00 96.25 111 GLU A O 1
ATOM 867 N N . GLY A 1 112 ? 6.112 -6.367 -4.197 1.00 94.69 112 GLY A N 1
ATOM 868 C CA . GLY A 1 112 ? 7.038 -6.681 -3.102 1.00 94.69 112 GLY A CA 1
ATOM 869 C C . GLY A 1 112 ? 6.707 -5.981 -1.776 1.00 94.69 112 GLY A C 1
ATOM 870 O O . GLY A 1 112 ? 7.101 -6.440 -0.701 1.00 94.69 112 GLY A O 1
ATOM 871 N N . THR A 1 113 ? 5.925 -4.898 -1.819 1.00 96.88 113 THR A N 1
ATOM 872 C CA . THR A 1 113 ? 5.467 -4.168 -0.625 1.00 96.88 113 THR A CA 1
ATOM 873 C C . THR A 1 113 ? 4.204 -4.761 0.005 1.00 96.88 113 THR A C 1
ATOM 875 O O . THR A 1 113 ? 3.929 -4.517 1.181 1.00 96.88 113 THR A O 1
ATOM 878 N N . CYS A 1 114 ? 3.458 -5.588 -0.733 1.00 96.50 114 CYS A N 1
ATOM 879 C CA . CYS A 1 114 ? 2.140 -6.077 -0.334 1.00 96.50 114 CYS A CA 1
ATOM 880 C C . CYS A 1 114 ? 2.193 -6.935 0.934 1.00 96.50 114 CYS A C 1
ATOM 882 O O . CYS A 1 114 ? 1.433 -6.723 1.878 1.00 96.50 114 CYS A O 1
ATOM 884 N N . ARG A 1 115 ? 3.126 -7.892 0.986 1.00 96.06 115 ARG A N 1
ATOM 885 C CA . ARG A 1 115 ? 3.279 -8.805 2.127 1.00 96.06 115 ARG A CA 1
ATOM 886 C C . ARG A 1 115 ? 3.660 -8.086 3.432 1.00 96.06 115 ARG A C 1
ATOM 888 O O . ARG A 1 115 ? 2.976 -8.320 4.432 1.00 96.06 115 ARG A O 1
ATOM 895 N N . PRO A 1 116 ? 4.712 -7.242 3.482 1.00 96.06 116 PRO A N 1
ATOM 896 C CA . PRO A 1 116 ? 5.036 -6.507 4.703 1.00 96.06 116 PRO A CA 1
ATOM 897 C C . PRO A 1 116 ? 3.935 -5.519 5.107 1.00 96.06 116 PRO A C 1
ATOM 899 O O . PRO A 1 116 ? 3.645 -5.419 6.297 1.00 96.06 116 PRO A O 1
ATOM 902 N N . LEU A 1 117 ? 3.276 -4.855 4.148 1.00 97.19 117 LEU A N 1
ATOM 903 C CA . LEU A 1 117 ? 2.162 -3.944 4.429 1.00 97.19 117 LEU A CA 1
ATOM 904 C C . LEU A 1 117 ? 1.007 -4.688 5.108 1.00 97.19 117 LEU A C 1
ATOM 906 O O . LEU A 1 117 ? 0.587 -4.314 6.204 1.00 97.19 117 LEU A O 1
ATOM 910 N N . LYS A 1 118 ? 0.557 -5.788 4.491 1.00 96.81 118 LYS A N 1
ATOM 911 C CA . LYS A 1 118 ? -0.513 -6.639 5.016 1.00 96.81 118 LYS A CA 1
ATOM 912 C C . LYS A 1 118 ? -0.192 -7.132 6.419 1.00 96.81 118 LYS A C 1
ATOM 914 O O . LYS A 1 118 ? -0.972 -6.904 7.334 1.00 96.81 118 LYS A O 1
ATOM 919 N N . SER A 1 119 ? 0.995 -7.709 6.611 1.00 95.69 119 SER A N 1
ATOM 920 C CA . SER A 1 119 ? 1.402 -8.241 7.913 1.00 95.69 119 SER A CA 1
ATOM 921 C C . SER A 1 119 ? 1.391 -7.180 9.018 1.00 95.69 119 SER A C 1
ATOM 923 O O . SER A 1 119 ? 0.926 -7.463 10.121 1.00 95.69 119 SER A O 1
ATOM 925 N N . ARG A 1 120 ? 1.883 -5.962 8.750 1.00 94.75 120 ARG A N 1
ATOM 926 C CA . ARG A 1 120 ? 1.900 -4.881 9.748 1.00 94.75 120 ARG A CA 1
ATOM 927 C C . ARG A 1 120 ? 0.505 -4.342 10.042 1.00 94.75 120 ARG A C 1
ATOM 929 O O . ARG A 1 120 ? 0.180 -4.120 11.203 1.00 94.75 120 ARG A O 1
ATOM 936 N N . MET A 1 121 ? -0.334 -4.165 9.028 1.00 95.50 121 MET A N 1
ATOM 937 C CA . MET A 1 121 ? -1.698 -3.666 9.221 1.0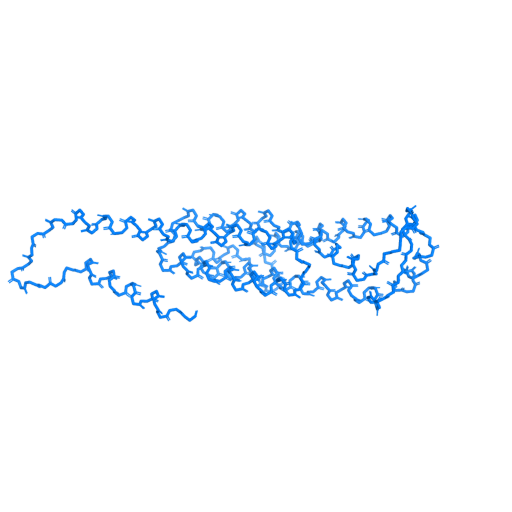0 95.50 121 MET A CA 1
ATOM 938 C C . MET A 1 121 ? -2.595 -4.694 9.918 1.00 95.50 121 MET A C 1
ATOM 940 O O . MET A 1 121 ? -3.345 -4.331 10.820 1.00 95.50 121 MET A O 1
ATOM 944 N N . GLU A 1 122 ? -2.459 -5.980 9.591 1.00 94.69 122 GLU A N 1
ATOM 945 C CA . GLU A 1 122 ? -3.117 -7.064 10.328 1.00 94.69 122 GLU A CA 1
ATOM 946 C C . GLU A 1 122 ? -2.704 -7.064 11.801 1.00 94.69 122 GLU A C 1
ATOM 948 O O . GLU A 1 122 ? -3.564 -7.153 12.671 1.00 94.69 122 GLU A O 1
ATOM 953 N N . GLN A 1 123 ? -1.412 -6.890 12.104 1.00 93.75 123 GLN A N 1
ATOM 954 C CA . GLN A 1 123 ? -0.935 -6.783 13.488 1.00 93.75 123 GLN A CA 1
ATOM 955 C C . GLN A 1 123 ? -1.605 -5.629 14.240 1.00 93.75 123 GLN A C 1
ATOM 957 O O . GLN A 1 123 ? -2.012 -5.811 15.384 1.00 93.75 123 GLN A O 1
ATOM 962 N N . VAL A 1 124 ? -1.778 -4.470 13.599 1.00 93.88 124 VAL A N 1
ATOM 963 C CA . VAL A 1 124 ? -2.485 -3.327 14.199 1.00 93.88 124 VAL A CA 1
ATOM 964 C C . VAL A 1 124 ? -3.938 -3.672 14.518 1.00 93.88 124 VAL A C 1
ATOM 966 O O . VAL A 1 124 ? -4.415 -3.353 15.604 1.00 93.88 124 VAL A O 1
ATOM 969 N N . LEU A 1 125 ? -4.638 -4.336 13.598 1.00 90.62 125 LEU A N 1
ATOM 970 C CA . LEU A 1 125 ? -6.044 -4.707 13.775 1.00 90.62 125 LEU A CA 1
ATOM 971 C C . LEU A 1 125 ? -6.228 -5.819 14.823 1.00 90.62 125 LEU A C 1
ATOM 973 O O . LEU A 1 125 ? -7.163 -5.773 15.622 1.00 90.62 125 LEU A O 1
ATOM 977 N N . VAL A 1 126 ? -5.305 -6.783 14.878 1.00 91.25 126 VAL A N 1
ATOM 978 C CA . VAL A 1 126 ? -5.319 -7.884 15.855 1.00 91.25 126 VAL A CA 1
ATOM 979 C C . VAL A 1 126 ? -5.197 -7.373 17.289 1.00 91.25 126 VAL A C 1
ATOM 981 O O . VAL A 1 126 ? -5.828 -7.948 18.176 1.00 91.25 126 VAL A O 1
ATOM 984 N N . LEU A 1 127 ? -4.479 -6.268 17.520 1.00 89.81 127 LEU A N 1
ATOM 985 C CA . LEU A 1 127 ? -4.353 -5.629 18.837 1.00 89.81 127 LEU A CA 1
ATOM 986 C C . LEU A 1 127 ? -5.671 -5.035 19.382 1.00 89.81 127 LEU A C 1
ATOM 988 O O . LEU A 1 127 ? -5.653 -4.425 20.448 1.00 89.81 127 LEU A O 1
ATOM 992 N N . GLN A 1 128 ? -6.799 -5.237 18.691 1.00 78.06 128 GLN A N 1
ATOM 993 C CA . GLN A 1 128 ? -8.139 -4.779 19.071 1.00 78.06 128 GLN A CA 1
ATOM 994 C C . GLN A 1 128 ? -8.181 -3.275 19.374 1.00 78.06 128 GLN A C 1
ATOM 996 O O . GLN A 1 128 ? -8.476 -2.867 20.502 1.00 78.06 128 GLN A O 1
ATOM 1001 N N . PRO A 1 129 ? -7.897 -2.412 18.379 1.00 77.88 129 PRO A N 1
ATOM 1002 C CA . PRO A 1 129 ? -8.184 -0.999 18.540 1.00 77.88 129 PRO A CA 1
ATOM 1003 C C . PRO A 1 129 ? -9.684 -0.816 18.823 1.00 77.88 129 PRO A C 1
ATOM 1005 O O . PRO A 1 129 ? -10.526 -1.534 18.285 1.00 77.88 129 PRO A O 1
ATOM 1008 N N . GLY A 1 130 ? -10.040 0.147 19.679 1.00 85.75 130 GLY A N 1
ATOM 1009 C CA . GLY A 1 130 ? -11.449 0.417 19.986 1.00 85.75 130 GLY A CA 1
ATOM 1010 C C . GLY A 1 130 ? -12.256 0.740 18.720 1.00 85.75 130 GLY A C 1
ATOM 1011 O O . GLY A 1 130 ? -11.697 1.244 17.745 1.00 85.75 130 GLY A O 1
ATOM 1012 N N . ALA A 1 131 ? -13.577 0.512 18.737 1.00 87.62 131 ALA A N 1
ATOM 1013 C CA . ALA A 1 131 ? -14.418 0.584 17.532 1.00 87.62 131 ALA A CA 1
ATOM 1014 C C . ALA A 1 131 ? -14.263 1.901 16.739 1.00 87.62 131 ALA A C 1
ATOM 1016 O O . ALA A 1 131 ? -14.226 1.891 15.512 1.00 87.62 131 ALA A O 1
ATOM 1017 N N . LEU A 1 132 ? -14.078 3.035 17.427 1.00 88.31 132 LEU A N 1
ATOM 1018 C CA . LEU A 1 132 ? -13.829 4.324 16.774 1.00 88.31 132 LEU A CA 1
ATOM 1019 C C . LEU A 1 132 ? -12.535 4.324 15.944 1.00 88.31 132 LEU A C 1
ATOM 1021 O O . LEU A 1 132 ? -12.505 4.836 14.827 1.00 88.31 132 LEU A O 1
ATOM 1025 N N . THR A 1 133 ? -11.462 3.765 16.495 1.00 90.31 133 THR A N 1
ATOM 1026 C CA . THR A 1 133 ? -10.157 3.689 15.836 1.00 90.31 133 THR A CA 1
ATOM 1027 C C . THR A 1 133 ? -10.196 2.700 14.675 1.00 90.31 133 THR A C 1
ATOM 1029 O O . THR A 1 133 ? -9.714 3.040 13.599 1.00 90.31 133 THR A O 1
ATOM 1032 N N . SER A 1 134 ? -10.832 1.536 14.843 1.00 90.56 134 SER A N 1
ATOM 1033 C CA . SER A 1 134 ? -11.016 0.546 13.768 1.00 90.56 134 SER A CA 1
ATOM 1034 C C . SER A 1 134 ? -11.779 1.129 12.578 1.00 90.56 134 SER A C 1
ATOM 1036 O O . SER A 1 134 ? -11.346 0.976 11.439 1.00 90.56 134 SER A O 1
ATOM 1038 N N . TYR A 1 135 ? -12.853 1.883 12.836 1.00 91.50 135 TYR A N 1
ATOM 1039 C CA . TYR A 1 135 ? -13.616 2.559 11.785 1.00 91.50 135 TYR A CA 1
ATOM 1040 C C . TYR A 1 135 ? -12.799 3.646 11.068 1.00 91.50 135 TYR A C 1
ATOM 1042 O O . TYR A 1 135 ? -12.793 3.715 9.839 1.00 91.50 135 TYR A O 1
ATOM 1050 N N . LYS A 1 136 ? -12.039 4.462 11.814 1.00 93.12 136 LYS A N 1
ATOM 1051 C CA . LYS A 1 136 ? -11.130 5.459 11.217 1.00 93.12 136 LYS A CA 1
ATOM 1052 C C . LYS A 1 136 ? -10.049 4.809 10.353 1.00 93.12 136 LYS A C 1
ATOM 1054 O O . LYS A 1 136 ? -9.748 5.327 9.283 1.00 93.12 136 LYS A O 1
ATOM 1059 N N . ILE A 1 137 ? -9.483 3.689 10.804 1.00 94.75 137 ILE A N 1
ATOM 1060 C CA . ILE A 1 137 ? -8.510 2.912 10.029 1.00 94.75 137 ILE A CA 1
ATOM 1061 C C . ILE A 1 137 ? -9.166 2.380 8.751 1.00 94.75 137 ILE A C 1
ATOM 1063 O O . ILE A 1 137 ? -8.607 2.588 7.682 1.00 94.75 137 ILE A O 1
ATOM 1067 N N . ALA A 1 138 ? -10.357 1.778 8.826 1.00 94.00 138 ALA A N 1
ATOM 1068 C CA . ALA A 1 138 ? -11.070 1.277 7.647 1.00 94.00 138 ALA A CA 1
ATOM 1069 C C . ALA A 1 138 ? -11.283 2.378 6.592 1.00 94.00 138 ALA A C 1
ATOM 1071 O O . ALA A 1 138 ? -10.909 2.205 5.433 1.00 94.00 138 ALA A O 1
ATOM 1072 N N . ASN A 1 139 ? -11.777 3.550 7.005 1.00 94.44 139 ASN A N 1
ATOM 1073 C CA . ASN A 1 139 ? -11.976 4.685 6.098 1.00 94.44 139 ASN A CA 1
ATOM 1074 C C . ASN A 1 139 ? -10.660 5.205 5.507 1.00 94.44 139 ASN A C 1
ATOM 1076 O O . ASN A 1 139 ? -10.610 5.576 4.334 1.00 94.44 139 ASN A O 1
ATOM 1080 N N . LEU A 1 140 ? -9.582 5.214 6.295 1.00 95.62 140 LEU A N 1
ATOM 1081 C CA . LEU A 1 140 ? -8.262 5.621 5.823 1.00 95.62 140 LEU A CA 1
ATOM 1082 C C . LEU A 1 140 ? -7.731 4.664 4.748 1.00 95.62 140 LEU A C 1
ATOM 1084 O O . LEU A 1 140 ? -7.266 5.116 3.703 1.00 95.62 140 LEU A O 1
ATOM 1088 N N . ILE A 1 141 ? -7.842 3.352 4.971 1.00 95.88 141 ILE A N 1
ATOM 1089 C CA . ILE A 1 141 ? -7.439 2.336 3.989 1.00 95.88 141 ILE A CA 1
ATOM 1090 C C . ILE A 1 141 ? -8.288 2.478 2.723 1.00 95.88 141 ILE A C 1
ATOM 1092 O O . ILE A 1 141 ? -7.736 2.533 1.624 1.00 95.88 141 ILE A O 1
ATOM 1096 N N . GLN A 1 142 ? -9.605 2.636 2.861 1.00 95.00 142 GLN A N 1
ATOM 1097 C CA . GLN A 1 142 ? -10.516 2.828 1.733 1.00 95.00 142 GLN A CA 1
ATOM 1098 C C . GLN A 1 142 ? -10.163 4.081 0.915 1.00 95.00 142 GLN A C 1
ATOM 1100 O O . GLN A 1 142 ? -10.104 4.029 -0.316 1.00 95.00 142 GLN A O 1
ATOM 1105 N N . PHE A 1 143 ? -9.868 5.204 1.577 1.00 95.19 143 PHE A N 1
ATOM 1106 C CA . PHE A 1 143 ? -9.425 6.434 0.916 1.00 95.19 143 PHE A CA 1
ATOM 1107 C C . PHE A 1 143 ? -8.142 6.215 0.100 1.00 95.19 143 PHE A C 1
ATOM 1109 O O . PHE A 1 143 ? -8.061 6.619 -1.067 1.00 95.19 143 PHE A O 1
ATOM 1116 N N . TYR A 1 144 ? -7.145 5.544 0.683 1.00 95.50 144 TYR A N 1
ATOM 1117 C CA . TYR A 1 144 ? -5.898 5.239 -0.018 1.00 95.50 144 TYR A CA 1
ATOM 1118 C C . TYR A 1 144 ? -6.086 4.214 -1.138 1.00 95.50 144 TYR A C 1
ATOM 1120 O O . TYR A 1 144 ? -5.451 4.363 -2.177 1.00 95.50 144 TYR A O 1
ATOM 1128 N N . THR A 1 145 ? -7.002 3.254 -0.990 1.00 94.06 145 THR A N 1
ATOM 1129 C CA . THR A 1 145 ? -7.375 2.295 -2.046 1.00 94.06 145 THR A CA 1
ATOM 1130 C C . THR A 1 145 ? -7.873 3.034 -3.288 1.00 94.06 145 THR A C 1
ATOM 1132 O O . THR A 1 145 ? -7.345 2.848 -4.381 1.00 94.06 145 THR A O 1
ATOM 1135 N N . VAL A 1 146 ? -8.817 3.966 -3.111 1.00 92.69 146 VAL A N 1
ATOM 1136 C CA . VAL A 1 146 ? -9.361 4.796 -4.203 1.00 92.69 146 VAL A CA 1
ATOM 1137 C C . VAL A 1 146 ? -8.314 5.751 -4.788 1.00 92.69 146 VAL A C 1
ATOM 1139 O O . VAL A 1 146 ? -8.381 6.124 -5.960 1.00 92.69 146 VAL A O 1
ATOM 1142 N N . THR A 1 147 ? -7.356 6.198 -3.980 1.00 93.56 147 THR A N 1
ATOM 1143 C CA . THR A 1 147 ? -6.297 7.102 -4.445 1.00 93.56 147 THR A CA 1
ATOM 1144 C C . THR A 1 147 ? -5.250 6.351 -5.271 1.00 93.56 147 THR A C 1
ATOM 1146 O O . THR A 1 147 ? -4.878 6.811 -6.350 1.00 93.56 147 THR A O 1
ATOM 1149 N N . LEU A 1 148 ? -4.821 5.175 -4.811 1.00 93.06 148 LEU A N 1
ATOM 1150 C CA . LEU A 1 148 ? -3.840 4.319 -5.483 1.00 93.06 148 LEU A CA 1
ATOM 1151 C C . LEU A 1 148 ? -4.389 3.678 -6.763 1.00 93.06 148 LEU A C 1
ATOM 1153 O O . LEU A 1 148 ? -3.648 3.559 -7.739 1.00 93.06 148 LEU A O 1
ATOM 1157 N N . SER A 1 149 ? -5.686 3.360 -6.822 1.00 90.75 149 SER A N 1
ATOM 1158 C CA . SER A 1 149 ? -6.313 2.812 -8.037 1.00 90.75 149 SER A CA 1
ATOM 1159 C C . SER A 1 149 ? -6.315 3.786 -9.221 1.00 90.75 149 SER A C 1
ATOM 1161 O O . SER A 1 149 ? -6.441 3.372 -10.369 1.00 90.75 149 SER A O 1
ATOM 1163 N N . LYS A 1 150 ? -6.112 5.090 -8.979 1.00 91.12 150 LYS A N 1
ATOM 1164 C CA . LYS A 1 150 ? -5.898 6.090 -10.043 1.00 91.12 150 LYS A CA 1
ATOM 1165 C C . LYS A 1 150 ? -4.479 6.056 -10.615 1.00 91.12 150 LYS A C 1
ATOM 1167 O O . LYS A 1 150 ? -4.242 6.580 -11.704 1.00 91.12 150 LYS A O 1
ATOM 1172 N N . LEU A 1 151 ? -3.520 5.507 -9.870 1.00 88.75 151 LEU A N 1
ATOM 1173 C CA . LEU A 1 151 ? -2.117 5.434 -10.276 1.00 88.75 151 LEU A CA 1
ATOM 1174 C C . LEU A 1 151 ? -1.803 4.121 -10.991 1.00 88.75 151 LEU A C 1
ATOM 1176 O O . LEU A 1 151 ? -1.031 4.145 -11.951 1.00 88.75 151 LEU A O 1
ATOM 1180 N N . MET A 1 152 ? -2.418 3.025 -10.553 1.00 89.56 152 MET A N 1
ATOM 1181 C CA . MET A 1 152 ? -2.167 1.667 -11.035 1.00 89.56 152 MET A CA 1
ATOM 1182 C C . MET A 1 152 ? -3.248 1.179 -12.010 1.00 89.56 152 MET A C 1
ATOM 1184 O O . MET A 1 152 ? -4.275 1.827 -12.210 1.00 89.56 152 MET A O 1
ATOM 1188 N N . ARG A 1 153 ? -3.012 0.022 -12.640 1.00 86.38 153 ARG A N 1
ATOM 1189 C CA . ARG A 1 153 ? -4.061 -0.695 -13.374 1.00 86.38 153 ARG A CA 1
ATOM 1190 C C . ARG A 1 153 ? -5.067 -1.284 -12.376 1.00 86.38 153 ARG A C 1
ATOM 1192 O O . ARG A 1 153 ? -4.709 -1.582 -11.241 1.00 86.38 153 ARG A O 1
ATOM 1199 N N . LYS A 1 154 ? -6.310 -1.470 -12.826 1.00 83.19 154 LYS A N 1
ATOM 1200 C CA . LYS A 1 154 ? -7.319 -2.238 -12.087 1.00 83.19 154 LYS A CA 1
ATOM 1201 C C . LYS A 1 154 ? -6.814 -3.647 -11.771 1.00 83.19 154 LYS A C 1
ATOM 1203 O O . LYS A 1 154 ? -6.143 -4.247 -12.610 1.00 83.19 154 LYS A O 1
ATOM 1208 N N . ASP A 1 155 ? -7.194 -4.151 -10.602 1.00 82.69 155 ASP A N 1
ATOM 1209 C CA . ASP A 1 155 ? -6.883 -5.496 -10.095 1.00 82.69 155 ASP A CA 1
ATOM 1210 C C . ASP A 1 155 ? -5.396 -5.730 -9.762 1.00 82.69 155 ASP A C 1
ATOM 1212 O O . ASP A 1 155 ? -4.955 -6.873 -9.570 1.00 82.69 155 ASP A O 1
ATOM 1216 N N . ALA A 1 156 ? -4.632 -4.641 -9.617 1.00 91.25 156 ALA A N 1
ATOM 1217 C CA . ALA A 1 156 ? -3.253 -4.669 -9.138 1.00 91.25 156 ALA A CA 1
ATOM 1218 C C . ALA A 1 156 ? -3.132 -5.425 -7.803 1.00 91.25 156 ALA A C 1
ATOM 1220 O O . ALA A 1 156 ? -4.053 -5.432 -6.976 1.00 91.25 156 ALA A O 1
ATOM 1221 N N . ALA A 1 157 ? -1.979 -6.051 -7.559 1.00 93.06 157 ALA A N 1
ATOM 1222 C CA . ALA A 1 157 ? -1.754 -6.828 -6.336 1.00 93.06 157 ALA A CA 1
ATOM 1223 C C . ALA A 1 157 ? -1.958 -5.976 -5.069 1.00 93.06 157 ALA A C 1
ATOM 1225 O O . ALA A 1 157 ? -2.597 -6.411 -4.107 1.00 93.06 157 ALA A O 1
ATOM 1226 N N . LEU A 1 158 ? -1.477 -4.730 -5.108 1.00 93.81 158 LEU A N 1
ATOM 1227 C CA . LEU A 1 158 ? -1.614 -3.774 -4.013 1.00 93.81 158 LEU A CA 1
ATOM 1228 C C . LEU A 1 158 ? -3.073 -3.373 -3.763 1.00 93.81 158 LEU A C 1
ATOM 1230 O O . LEU A 1 158 ? -3.496 -3.296 -2.613 1.00 93.81 158 LEU A O 1
ATOM 1234 N N . GLU A 1 159 ? -3.851 -3.155 -4.826 1.00 93.00 159 GLU A N 1
ATOM 1235 C CA . GLU A 1 159 ? -5.275 -2.821 -4.725 1.00 93.00 159 GLU A CA 1
ATOM 1236 C C . GLU A 1 159 ? -6.045 -3.951 -4.026 1.00 93.00 159 GLU A C 1
ATOM 1238 O O . GLU A 1 159 ? -6.767 -3.698 -3.062 1.00 93.00 159 GLU A O 1
ATOM 1243 N N . ARG A 1 160 ? -5.811 -5.209 -4.428 1.00 94.31 160 ARG A N 1
ATOM 1244 C CA . ARG A 1 160 ? -6.424 -6.391 -3.796 1.00 94.31 160 ARG A CA 1
ATOM 1245 C C . ARG A 1 160 ? -6.107 -6.482 -2.303 1.00 94.31 160 ARG A C 1
ATOM 1247 O O . ARG A 1 160 ? -7.013 -6.682 -1.497 1.00 94.31 160 ARG A O 1
ATOM 1254 N N . VAL A 1 161 ? -4.848 -6.273 -1.919 1.00 96.12 161 VAL A N 1
ATOM 1255 C CA . VAL A 1 161 ? -4.439 -6.290 -0.506 1.00 96.12 161 VAL A CA 1
ATOM 1256 C C . VAL A 1 161 ? -5.111 -5.179 0.302 1.00 96.12 161 VAL A C 1
ATOM 1258 O O . VAL A 1 161 ? -5.532 -5.420 1.432 1.00 96.12 161 VAL A O 1
ATOM 1261 N N . LEU A 1 162 ? -5.249 -3.975 -0.252 1.00 95.44 162 LEU A N 1
ATOM 1262 C CA . LEU A 1 162 ? -5.921 -2.873 0.441 1.00 95.44 162 LEU A CA 1
ATOM 1263 C C . LEU A 1 162 ? -7.430 -3.104 0.597 1.00 95.44 162 LEU A C 1
ATOM 1265 O O . LEU A 1 162 ? -7.986 -2.775 1.648 1.00 95.44 162 LEU A O 1
ATOM 1269 N N . TYR A 1 163 ? -8.080 -3.725 -0.390 1.00 94.50 163 TYR A N 1
ATOM 1270 C CA . TYR A 1 163 ? -9.470 -4.164 -0.258 1.00 94.50 163 TYR A CA 1
ATOM 1271 C C . TYR A 1 163 ? -9.630 -5.208 0.853 1.00 94.50 163 TYR A C 1
ATOM 1273 O O . TYR A 1 163 ? -10.475 -5.039 1.730 1.00 94.50 163 TYR A O 1
ATOM 1281 N N . GLU A 1 164 ? -8.779 -6.237 0.884 1.00 95.56 164 GLU A N 1
ATOM 1282 C CA . GLU A 1 164 ? -8.796 -7.252 1.948 1.00 95.56 164 GLU A CA 1
ATOM 1283 C C . GLU A 1 164 ? -8.595 -6.638 3.343 1.00 95.56 164 GLU A C 1
ATOM 1285 O O . GLU A 1 164 ? -9.279 -7.010 4.298 1.00 95.56 164 GLU A O 1
ATOM 1290 N N . LEU A 1 165 ? -7.678 -5.676 3.471 1.00 95.38 165 LEU A N 1
ATOM 1291 C CA . LEU A 1 165 ? -7.412 -4.983 4.734 1.00 95.38 165 LEU A CA 1
ATOM 1292 C C . LEU A 1 165 ? -8.564 -4.063 5.152 1.00 95.38 165 LEU A C 1
ATOM 1294 O O . LEU A 1 165 ? -8.834 -3.943 6.347 1.00 95.38 165 LEU A O 1
ATOM 1298 N N . THR A 1 166 ? -9.254 -3.442 4.193 1.00 94.75 166 THR A N 1
ATOM 1299 C CA . THR A 1 166 ? -10.464 -2.653 4.462 1.00 94.75 166 THR A CA 1
ATOM 1300 C C . THR A 1 166 ? -11.576 -3.538 5.022 1.00 94.75 166 THR A C 1
ATOM 1302 O O . THR A 1 166 ? -12.132 -3.228 6.076 1.00 94.75 166 THR A O 1
ATOM 1305 N N . GLU A 1 167 ? -11.852 -4.673 4.375 1.00 94.62 167 GLU A N 1
ATOM 1306 C CA . GLU A 1 167 ? -12.851 -5.643 4.843 1.00 94.62 167 GLU A CA 1
ATOM 1307 C C . GLU A 1 167 ? -12.506 -6.172 6.240 1.00 94.62 167 GLU A C 1
ATOM 1309 O O . GLU A 1 167 ? -13.364 -6.244 7.123 1.00 94.62 167 GLU A O 1
ATOM 1314 N N . LEU A 1 168 ? -11.227 -6.478 6.484 1.00 94.12 168 LEU A N 1
ATOM 1315 C CA . LEU A 1 168 ? -10.758 -6.911 7.796 1.00 94.12 168 LEU A CA 1
ATOM 1316 C C . LEU A 1 168 ? -10.949 -5.823 8.865 1.00 94.12 168 LEU A C 1
ATOM 1318 O O . LEU A 1 168 ? -11.391 -6.124 9.974 1.00 94.12 168 LEU A O 1
ATOM 1322 N N . ALA A 1 169 ? -10.648 -4.563 8.546 1.00 93.56 169 ALA A N 1
ATOM 1323 C CA . ALA A 1 169 ? -10.831 -3.445 9.467 1.00 93.56 169 ALA A CA 1
ATOM 1324 C C . ALA A 1 169 ? -12.314 -3.219 9.808 1.00 93.56 169 ALA A C 1
ATOM 1326 O O . ALA A 1 169 ? -12.647 -3.023 10.981 1.00 9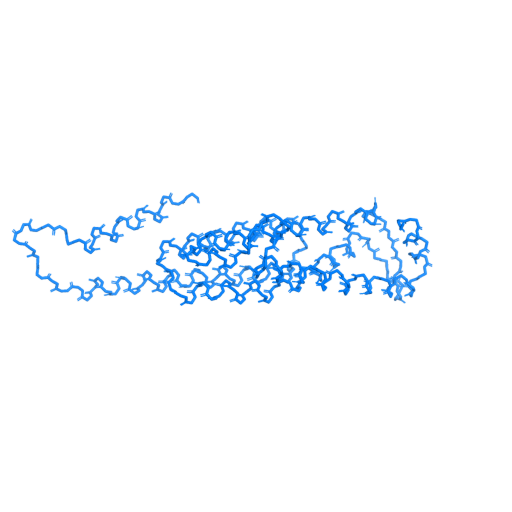3.56 169 ALA A O 1
ATOM 1327 N N . TYR A 1 170 ? -13.213 -3.313 8.820 1.00 94.12 170 TYR A N 1
ATOM 1328 C CA . TYR A 1 170 ? -14.657 -3.253 9.065 1.00 94.12 170 TYR A CA 1
ATOM 1329 C C . TYR A 1 170 ? -15.151 -4.435 9.892 1.00 94.12 170 TYR A C 1
ATOM 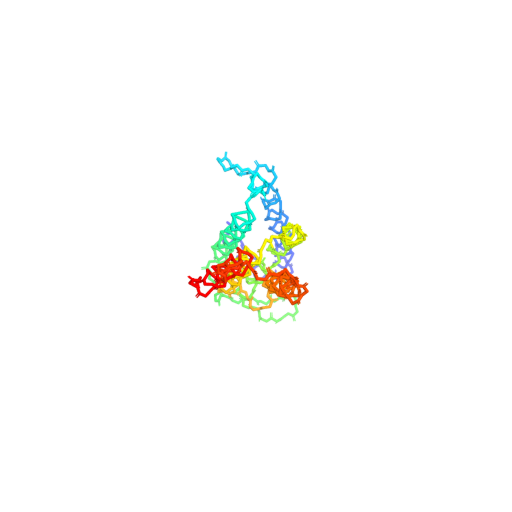1331 O O . TYR A 1 170 ? -15.951 -4.238 10.805 1.00 94.12 170 TYR A O 1
ATOM 1339 N N . LYS A 1 171 ? -14.646 -5.645 9.636 1.00 93.56 171 LYS A N 1
ATOM 1340 C CA . LYS A 1 171 ? -14.975 -6.816 10.449 1.00 93.56 171 LYS A CA 1
ATOM 1341 C C . LYS A 1 171 ? -14.633 -6.582 11.922 1.00 93.56 171 LYS A C 1
ATOM 1343 O O . LYS A 1 171 ? -15.512 -6.716 12.764 1.00 93.56 171 LYS A O 1
ATOM 1348 N N . TYR A 1 172 ? -13.409 -6.145 12.233 1.00 91.31 172 TYR A N 1
ATOM 1349 C CA . TYR A 1 172 ? -13.027 -5.829 13.616 1.00 91.31 172 TYR A CA 1
ATOM 1350 C C . TYR A 1 172 ? -13.868 -4.703 14.226 1.00 91.31 172 TYR A C 1
ATOM 1352 O O . TYR A 1 172 ? -14.215 -4.762 15.406 1.00 91.31 172 TYR A O 1
ATOM 1360 N N . PHE A 1 173 ? -14.219 -3.683 13.438 1.00 92.31 173 PHE A N 1
ATOM 1361 C CA . PHE A 1 173 ? -15.133 -2.632 13.876 1.00 92.31 173 PHE A CA 1
ATOM 1362 C C . PHE A 1 173 ? -16.499 -3.195 14.297 1.00 92.31 173 PHE A C 1
ATOM 1364 O O . PHE A 1 173 ? -16.950 -2.910 15.409 1.00 92.31 173 PHE A O 1
ATOM 1371 N N . PHE A 1 174 ? -17.133 -4.008 13.448 1.00 91.75 174 PHE A N 1
ATOM 1372 C CA . PHE A 1 174 ? -18.435 -4.603 13.748 1.00 91.75 174 PHE A CA 1
ATOM 1373 C C . PHE A 1 174 ? -18.360 -5.602 14.900 1.00 91.75 174 PHE A C 1
ATOM 1375 O O . PHE A 1 174 ? -19.227 -5.572 15.769 1.00 91.75 174 PHE A O 1
ATOM 1382 N N . ASP A 1 175 ? -17.317 -6.429 14.961 1.00 91.50 175 ASP A N 1
ATOM 1383 C CA . ASP A 1 175 ? -17.107 -7.375 16.060 1.00 91.50 175 ASP A CA 1
ATOM 1384 C C . ASP A 1 175 ? -16.977 -6.636 17.403 1.00 91.50 175 ASP A C 1
ATOM 1386 O O . ASP A 1 175 ? -17.635 -6.999 18.379 1.00 91.50 175 ASP A O 1
ATOM 1390 N N . THR A 1 176 ? -16.218 -5.533 17.440 1.00 88.94 176 THR A N 1
ATOM 1391 C CA . THR A 1 176 ? -16.074 -4.701 18.648 1.00 88.94 176 THR A CA 1
ATOM 1392 C C . THR A 1 176 ? -17.399 -4.049 19.042 1.00 88.94 176 THR A C 1
ATOM 1394 O O . THR A 1 176 ? -17.762 -4.044 20.215 1.00 88.94 176 THR A O 1
ATOM 1397 N N . LEU A 1 177 ? -18.141 -3.506 18.074 1.00 88.31 177 LEU A N 1
ATOM 1398 C CA . LEU A 1 177 ? -19.423 -2.845 18.327 1.00 88.31 177 LEU A CA 1
ATOM 1399 C C . LEU A 1 177 ? -20.486 -3.840 18.815 1.00 88.31 177 LEU A C 1
ATOM 1401 O O . LEU A 1 177 ? -21.235 -3.536 19.743 1.00 88.31 177 LEU A O 1
ATOM 1405 N N . ASN A 1 178 ? -20.521 -5.042 18.238 1.00 89.62 178 ASN A N 1
ATOM 1406 C CA . ASN A 1 178 ? -21.414 -6.115 18.667 1.00 89.62 178 ASN A CA 1
ATOM 1407 C C . ASN A 1 178 ? -21.070 -6.597 20.078 1.00 89.62 178 ASN A C 1
ATOM 1409 O O . ASN A 1 178 ? -21.974 -6.749 20.893 1.00 89.62 178 ASN A O 1
ATOM 1413 N N . ALA A 1 179 ? -19.784 -6.766 20.401 1.00 87.69 179 ALA A N 1
ATOM 1414 C CA . ALA A 1 179 ? -19.359 -7.121 21.753 1.00 87.69 179 ALA A CA 1
ATOM 1415 C C . ALA A 1 179 ? -19.804 -6.067 22.782 1.00 87.69 179 ALA A C 1
ATOM 1417 O O . ALA A 1 179 ? -20.375 -6.420 23.810 1.00 87.69 179 ALA A O 1
ATOM 1418 N N . GLN A 1 180 ? -19.632 -4.776 22.473 1.00 84.62 180 GLN A N 1
ATOM 1419 C CA . GLN A 1 180 ? -20.120 -3.682 23.321 1.00 84.62 180 GLN A CA 1
ATOM 1420 C C . GLN A 1 180 ? -21.653 -3.693 23.471 1.00 84.62 180 GLN A C 1
ATOM 1422 O O . GLN A 1 180 ? -22.176 -3.402 24.546 1.00 84.62 180 GLN A O 1
ATOM 1427 N N . ALA A 1 181 ? -22.389 -4.024 22.406 1.00 84.12 181 ALA A N 1
ATOM 1428 C CA . ALA A 1 181 ? -23.847 -4.108 22.441 1.00 84.12 181 ALA A CA 1
ATOM 1429 C C . ALA A 1 181 ? -24.349 -5.286 23.292 1.00 84.12 181 ALA A C 1
ATOM 1431 O O . ALA A 1 181 ? -25.303 -5.119 24.051 1.00 84.12 181 ALA A O 1
ATOM 1432 N N . GLU A 1 182 ? -23.713 -6.456 23.206 1.00 86.62 182 GLU A N 1
ATOM 1433 C CA . GLU A 1 182 ? -24.036 -7.599 24.071 1.00 86.62 182 GLU A CA 1
ATOM 1434 C C . GLU A 1 182 ? -23.721 -7.287 25.541 1.00 86.62 182 GLU A C 1
ATOM 1436 O O . GLU A 1 182 ? -24.558 -7.515 26.413 1.00 86.62 182 GLU A O 1
ATOM 1441 N N . GLU A 1 183 ? -22.596 -6.620 25.813 1.00 83.50 183 GLU A N 1
ATOM 1442 C CA . GLU A 1 183 ? -22.224 -6.181 27.165 1.00 83.50 183 GLU A CA 1
ATOM 1443 C C . GLU A 1 183 ? -23.205 -5.157 27.775 1.00 83.50 183 GLU A C 1
ATOM 1445 O O . GLU A 1 183 ? -23.222 -4.961 28.994 1.00 83.50 183 GLU A O 1
ATOM 1450 N N . LEU A 1 184 ? -23.995 -4.461 26.945 1.00 77.06 184 LEU A N 1
ATOM 1451 C CA . LEU A 1 184 ? -25.103 -3.610 27.387 1.00 77.06 184 LEU A CA 1
ATOM 1452 C C . LEU A 1 184 ? -26.388 -4.399 27.632 1.00 77.06 184 LEU A C 1
ATOM 1454 O O . LEU A 1 184 ? -27.130 -4.065 28.551 1.00 77.06 184 LEU A O 1
ATOM 1458 N N . LYS A 1 185 ? -26.679 -5.413 26.814 1.00 79.06 185 LYS A N 1
ATOM 1459 C CA . LYS A 1 185 ? -27.871 -6.256 26.994 1.00 79.06 185 LYS A CA 1
ATOM 1460 C C . LYS A 1 185 ? -27.783 -7.078 28.273 1.00 79.06 185 LYS A C 1
ATOM 1462 O O . LYS A 1 185 ? -28.783 -7.231 28.967 1.00 79.06 185 LYS A O 1
ATOM 1467 N N . GLU A 1 186 ? -26.589 -7.568 28.590 1.00 77.69 186 GLU A N 1
ATOM 1468 C CA . GLU A 1 186 ? -26.301 -8.267 29.844 1.00 77.69 186 GLU A CA 1
ATOM 1469 C C . GLU A 1 186 ? -26.168 -7.310 31.039 1.00 77.69 186 GLU A C 1
ATOM 1471 O O . GLU A 1 186 ? -26.089 -7.753 32.185 1.00 77.69 186 GLU A O 1
ATOM 1476 N N . PHE A 1 187 ? -26.161 -5.993 30.804 1.00 67.56 187 PHE A N 1
ATOM 1477 C CA . PHE A 1 187 ? -26.004 -5.002 31.860 1.00 67.56 187 PHE A CA 1
ATOM 1478 C C . PHE A 1 187 ? -27.274 -4.894 32.716 1.00 67.56 187 PHE A C 1
ATOM 1480 O O . PHE A 1 187 ? -28.212 -4.164 32.402 1.00 67.56 187 PHE A O 1
ATOM 1487 N N . THR A 1 188 ? -27.285 -5.620 33.833 1.00 61.16 188 THR A N 1
ATOM 1488 C CA . THR A 1 188 ? -28.384 -5.696 34.808 1.00 61.16 188 THR A CA 1
ATOM 1489 C C . THR A 1 188 ? -28.133 -4.873 36.080 1.00 61.16 188 THR A C 1
ATOM 1491 O O . THR A 1 188 ? -28.533 -5.292 37.168 1.00 61.16 188 THR A O 1
ATOM 1494 N N . GLU A 1 189 ? -27.435 -3.733 36.015 1.00 62.00 189 GLU A N 1
ATOM 1495 C CA . GLU A 1 189 ? -27.325 -2.870 37.204 1.00 62.00 189 GLU A CA 1
ATOM 1496 C C . GLU A 1 189 ? -28.675 -2.220 37.533 1.00 62.00 189 GLU A C 1
ATOM 1498 O O . GLU A 1 189 ? -29.388 -1.732 36.653 1.00 62.00 189 GLU A O 1
ATOM 1503 N N . MET A 1 190 ? -29.029 -2.212 38.823 1.00 58.38 190 MET A N 1
ATOM 1504 C CA . MET A 1 190 ? -30.233 -1.533 39.300 1.00 58.38 190 MET A CA 1
ATOM 1505 C C . MET A 1 190 ? -30.137 -0.030 38.993 1.00 58.38 190 MET A C 1
ATOM 1507 O O . MET A 1 190 ? -29.090 0.568 39.251 1.00 58.38 190 MET A O 1
ATOM 1511 N N . PRO A 1 191 ? -31.212 0.600 38.480 1.00 62.62 191 PRO A N 1
ATOM 1512 C CA . PRO A 1 191 ? -31.231 2.039 38.253 1.00 62.62 191 PRO A CA 1
ATOM 1513 C C . PRO A 1 191 ? -30.873 2.784 39.542 1.00 62.62 191 PRO A C 1
ATOM 1515 O O . PRO A 1 191 ? -31.448 2.504 40.595 1.00 62.62 191 PRO A O 1
ATOM 1518 N N . ASP A 1 192 ? -29.948 3.743 39.459 1.00 64.38 192 ASP A N 1
ATOM 1519 C CA . ASP A 1 192 ? -29.651 4.641 40.578 1.00 64.38 192 ASP A CA 1
ATOM 1520 C C . ASP A 1 192 ? -30.943 5.348 41.032 1.00 64.38 192 ASP A C 1
ATOM 1522 O O . ASP A 1 192 ? -31.839 5.620 40.229 1.00 64.38 192 ASP A O 1
ATOM 1526 N N . HIS A 1 193 ? -31.034 5.707 42.313 1.00 66.00 193 HIS A N 1
ATOM 1527 C CA . HIS A 1 193 ? -32.179 6.405 42.906 1.00 66.00 193 HIS A CA 1
ATOM 1528 C C . HIS A 1 193 ? -32.522 7.725 42.193 1.00 66.00 193 HIS A C 1
ATOM 1530 O O . HIS A 1 193 ? -33.630 8.239 42.339 1.00 66.00 193 HIS A O 1
ATOM 1536 N N . LYS A 1 194 ? -31.584 8.278 41.413 1.00 73.56 194 LYS A N 1
ATOM 1537 C CA . LYS A 1 194 ? -31.762 9.481 40.589 1.00 73.56 194 LYS A CA 1
ATOM 1538 C C . LYS A 1 194 ? -32.229 9.208 39.154 1.00 73.56 194 LYS A C 1
ATOM 1540 O O . LYS A 1 194 ? -32.391 10.168 38.407 1.00 73.56 194 LYS A O 1
ATOM 1545 N N . LEU A 1 195 ? -32.413 7.942 38.759 1.00 69.12 195 LEU A N 1
ATOM 1546 C CA . LEU A 1 195 ? -32.707 7.511 37.382 1.00 69.12 195 LEU A CA 1
ATOM 1547 C C . LEU A 1 195 ? -31.733 8.115 36.349 1.00 69.12 195 LEU A C 1
ATOM 1549 O O . LEU A 1 195 ? -32.096 8.370 35.201 1.00 69.12 195 LEU A O 1
ATOM 1553 N N . ALA A 1 196 ? -30.496 8.396 36.769 1.00 72.25 196 ALA A N 1
ATOM 1554 C CA . ALA A 1 196 ? -29.481 8.961 35.897 1.00 72.25 196 ALA A CA 1
ATOM 1555 C C . ALA A 1 196 ? -29.028 7.913 34.872 1.00 72.25 196 ALA A C 1
ATOM 1557 O O . ALA A 1 196 ? -28.953 6.723 35.175 1.00 72.25 196 ALA A O 1
ATOM 1558 N N . ILE A 1 197 ? -28.701 8.365 33.659 1.00 68.50 197 ILE A N 1
ATOM 1559 C CA . ILE A 1 197 ? -28.145 7.494 32.621 1.00 68.50 197 ILE A CA 1
ATOM 1560 C C . ILE A 1 197 ? -26.830 6.912 33.141 1.00 68.50 197 ILE A C 1
ATOM 1562 O O . ILE A 1 197 ? -25.923 7.660 33.515 1.00 68.50 197 ILE A O 1
ATOM 1566 N N . THR A 1 198 ? -26.720 5.585 33.130 1.00 74.50 198 THR A N 1
ATOM 1567 C CA . THR A 1 198 ? -25.495 4.887 33.513 1.00 74.50 198 THR A CA 1
ATOM 1568 C C . THR A 1 198 ? -24.320 5.406 32.677 1.00 74.50 198 THR A C 1
ATOM 1570 O O . THR A 1 198 ? -24.464 5.537 31.455 1.00 74.50 198 THR A O 1
ATOM 1573 N N . PRO A 1 199 ? -23.143 5.667 33.277 1.00 78.06 199 PRO A N 1
ATOM 1574 C CA . PRO A 1 199 ? -21.963 6.135 32.547 1.00 78.06 199 PRO A CA 1
ATOM 1575 C C . PRO A 1 199 ? -21.650 5.277 31.312 1.00 78.06 199 PRO A C 1
ATOM 1577 O O . PRO A 1 199 ? -21.371 5.831 30.259 1.00 78.06 199 PRO A O 1
ATOM 1580 N N . LYS A 1 200 ? -21.851 3.954 31.383 1.00 74.75 200 LYS A N 1
ATOM 1581 C CA . LYS A 1 200 ? -21.680 3.027 30.253 1.00 74.75 200 LYS A CA 1
ATOM 1582 C C . LYS A 1 200 ? -22.550 3.372 29.030 1.00 74.75 200 LYS A C 1
ATOM 1584 O O . LYS A 1 200 ? -22.050 3.424 27.911 1.00 74.75 200 LYS A O 1
ATOM 1589 N N . ILE A 1 201 ? -23.833 3.684 29.240 1.00 77.44 201 ILE A N 1
ATOM 1590 C CA . ILE A 1 201 ? -24.769 4.073 28.166 1.00 77.44 201 ILE A CA 1
ATOM 1591 C C . ILE A 1 201 ? -24.407 5.455 27.605 1.00 77.44 201 ILE A C 1
ATOM 1593 O O . ILE A 1 201 ? -24.468 5.681 26.396 1.00 77.44 201 ILE A O 1
ATOM 1597 N N . ARG A 1 202 ? -24.018 6.391 28.477 1.00 80.69 202 ARG A N 1
ATOM 1598 C CA . ARG A 1 202 ? -23.597 7.739 28.072 1.00 80.69 202 ARG A CA 1
ATOM 1599 C C . ARG A 1 202 ? -22.316 7.706 27.236 1.00 80.69 202 ARG A C 1
ATOM 1601 O O . ARG A 1 202 ? -22.229 8.393 26.224 1.00 80.69 202 ARG A O 1
ATOM 1608 N N . ASP A 1 203 ? -21.335 6.917 27.645 1.00 80.19 203 ASP A N 1
ATOM 1609 C CA . ASP A 1 203 ? -20.039 6.869 26.979 1.00 80.19 203 ASP A CA 1
ATOM 1610 C C . ASP A 1 203 ? -20.166 6.164 25.611 1.00 80.19 203 ASP A C 1
ATOM 1612 O O . ASP A 1 203 ? -19.586 6.619 24.624 1.00 80.19 203 ASP A O 1
ATOM 1616 N N . MET A 1 204 ? -21.032 5.147 25.496 1.00 76.50 204 MET A N 1
ATOM 1617 C CA . MET A 1 204 ? -21.373 4.533 24.205 1.00 76.50 204 MET A CA 1
ATOM 1618 C C . MET A 1 204 ? -22.178 5.454 23.283 1.00 76.50 204 MET A C 1
ATOM 1620 O O . MET A 1 204 ? -21.907 5.496 22.083 1.00 76.50 204 MET A O 1
ATOM 1624 N N . SER A 1 205 ? -23.137 6.230 23.800 1.00 78.44 205 SER A N 1
ATOM 1625 C CA . SER A 1 205 ? -23.862 7.197 22.962 1.00 78.44 205 SER A CA 1
ATOM 1626 C C . SER A 1 205 ? -22.936 8.304 22.451 1.00 78.44 205 SER A C 1
ATOM 1628 O O . SER A 1 205 ? -23.000 8.653 21.273 1.00 78.44 205 SER A O 1
ATOM 1630 N N . ALA A 1 206 ? -21.996 8.776 23.276 1.00 81.50 206 ALA A N 1
ATOM 1631 C CA . ALA A 1 206 ? -20.937 9.685 22.843 1.00 81.50 206 ALA A CA 1
ATOM 1632 C C . ALA A 1 206 ? -20.036 9.054 21.763 1.00 81.50 206 ALA A C 1
ATOM 1634 O O . ALA A 1 206 ? -19.693 9.716 20.780 1.00 81.50 206 ALA A O 1
ATOM 1635 N N . GLN A 1 207 ? -19.701 7.765 21.893 1.00 81.88 207 GLN A N 1
ATOM 1636 C CA . GLN A 1 207 ? -18.944 7.030 20.880 1.00 81.88 207 GLN A CA 1
ATOM 1637 C C . GLN A 1 207 ? -19.712 6.919 19.550 1.00 81.88 207 GLN A C 1
ATOM 1639 O O . GLN A 1 207 ? -19.134 7.192 18.498 1.00 81.88 207 GLN A O 1
ATOM 1644 N N . LEU A 1 208 ? -21.008 6.597 19.568 1.00 81.81 208 LEU A N 1
ATOM 1645 C CA . LEU A 1 208 ? -21.847 6.553 18.360 1.00 81.81 208 LEU A CA 1
ATOM 1646 C C . LEU A 1 208 ? -21.956 7.926 17.688 1.00 81.81 208 LEU A C 1
ATOM 1648 O O . LEU A 1 208 ? -21.803 8.029 16.473 1.00 81.81 208 LEU A O 1
ATOM 1652 N N . VAL A 1 209 ? -22.136 8.993 18.471 1.00 82.00 209 VAL A N 1
ATOM 1653 C CA . VAL A 1 209 ? -22.108 10.370 17.955 1.00 82.00 209 VAL A CA 1
ATOM 1654 C C . VAL A 1 209 ? -20.762 10.667 17.292 1.00 82.00 209 VAL A C 1
ATOM 1656 O O . VAL A 1 209 ? -20.721 11.285 16.231 1.00 82.00 209 VAL A O 1
ATOM 1659 N N . SER A 1 210 ? -19.652 10.203 17.872 1.00 81.25 210 SER A N 1
ATOM 1660 C CA . SER A 1 210 ? -18.334 10.378 17.259 1.00 81.25 210 SER A CA 1
ATOM 1661 C C . SER A 1 210 ? -18.168 9.592 15.954 1.00 81.25 210 SER A C 1
ATOM 1663 O O . SER A 1 210 ? -17.502 10.094 15.059 1.00 81.25 210 SER A O 1
ATOM 1665 N N . LEU A 1 211 ? -18.801 8.420 15.808 1.00 80.56 211 LEU A N 1
ATOM 1666 C CA . LEU A 1 211 ? -18.789 7.632 14.568 1.00 80.56 211 LEU A CA 1
ATOM 1667 C C . LEU A 1 211 ? -19.581 8.312 13.443 1.00 80.56 211 LEU A C 1
ATOM 1669 O O . LEU A 1 211 ? -19.111 8.350 12.309 1.00 80.56 211 LEU A O 1
ATOM 1673 N N . VAL A 1 212 ? -20.748 8.883 13.761 1.00 78.88 212 VAL A N 1
ATOM 1674 C CA . VAL A 1 212 ? -21.608 9.590 12.791 1.00 78.88 212 VAL A CA 1
ATOM 1675 C C . VAL A 1 212 ? -20.959 10.879 12.278 1.00 78.88 212 VAL A C 1
ATOM 1677 O O . VAL A 1 212 ? -21.191 11.275 11.142 1.00 78.88 212 VAL A O 1
ATOM 1680 N N . ASN A 1 213 ? -20.134 11.527 13.100 1.00 77.81 213 ASN A N 1
ATOM 1681 C CA . ASN A 1 213 ? -19.487 12.796 12.764 1.00 77.81 213 ASN A CA 1
ATOM 1682 C C . ASN A 1 213 ? -18.111 12.642 12.091 1.00 77.81 213 ASN A C 1
ATOM 1684 O O . ASN A 1 213 ? -17.402 13.639 11.940 1.00 77.81 213 ASN A O 1
ATOM 1688 N N . ILE A 1 214 ? -17.696 11.426 11.722 1.00 74.25 214 ILE A N 1
ATOM 1689 C CA . ILE A 1 214 ? -16.467 11.238 10.941 1.00 74.25 214 ILE A CA 1
ATOM 1690 C C . ILE A 1 214 ? -16.753 11.621 9.480 1.00 74.25 214 ILE A C 1
ATOM 1692 O O . ILE A 1 214 ? -17.684 11.058 8.904 1.00 74.25 214 ILE A O 1
ATOM 1696 N N . PRO A 1 215 ? -15.990 12.574 8.909 1.00 51.81 215 PRO A N 1
ATOM 1697 C CA . PRO A 1 215 ? -16.163 13.031 7.532 1.00 51.81 215 PRO A CA 1
ATOM 1698 C C . PRO A 1 215 ? -15.730 11.993 6.492 1.00 51.81 215 PRO A C 1
ATOM 1700 O O . PRO A 1 215 ? -14.887 11.124 6.821 1.00 51.81 215 PRO A O 1
#

InterPro domains:
  IPR010490 Conserved oligomeric Golgi complex subunit 6 [PTHR21506] (2-213)
  IPR048369 Conserved Oligomeric Golgi complex subunit 6, C-terminal [PF20653] (1-212)

Secondary structure (DSSP, 8-state):
-HHHHHHHTTSHHHHHHHHHHHHHHHHHHHHHHHHHHHHT-BTTBPPGGGGTTSHHHHHHHHHHHHHHHHHHHHHHHHHHHS-TT-EEE-TTS-EEEHHHHHHHHHHHHHHHHHHHHHHHHHHHHHT---HHHHHHHHHHHHHHHHHHTTTSPTT-HHHHHHHHHHHHHHHHHHHHHHHHHHHHHS--PPPPTT-PPPHHHHHHHHHHHHHHT--